Protein AF-A0A8J2W465-F1 (afdb_monomer)

Solvent-accessible surface area (backbone atoms only — not comparable to full-atom values): 12136 Å² total; per-residue (Å²): 135,89,83,84,84,78,78,84,76,80,82,78,76,85,83,75,82,73,80,79,79,88,76,72,96,70,85,81,68,92,81,68,82,83,72,81,80,82,74,66,84,76,72,76,80,79,83,76,86,78,88,78,86,92,63,62,84,60,69,63,52,58,58,54,51,56,49,53,50,52,53,52,52,49,51,52,51,52,50,51,54,50,50,53,53,53,51,53,58,55,73,69,45,94,84,68,58,70,66,59,53,52,54,50,49,52,53,48,53,54,50,52,49,53,50,51,54,53,52,52,56,49,52,53,53,51,52,51,51,55,52,50,49,55,51,52,52,53,51,50,50,53,50,52,53,52,49,50,56,49,50,58,55,47,52,53,51,50,54,52,49,52,52,48,51,54,52,52,51,56,49,54,54,49,53,52,51,52,53,55,48,52,55,52,49,56,52,51,54,52,57,56,59,78,75,110

Radius of gyration: 41.05 Å; Cα contacts (8 Å, |Δi|>4): 17; chains: 1; bounding box: 86×70×124 Å

Foldseek 3Di:
DDDDDDDDDDPDDPPDPDDDPDDDDDPPPPPDPPDPPPPPPPDPDPVPPDDDDDPVPVVVVVVVVVVVLVVVLVVLVVVLVVLVVVLVVVVPDPDDDPVVNVVSVVVNVVSVVVSVVVVVVSVVVVVVSVVVVVVVVVVVVVVVVVVVVVVVVVVVVVVVVVVVVVVVVVVVVVVVVVVVVVVVVVVVVVVVVVVD

Nearest PDB structures (foldseek):
  6h7w-assembly1_M  TM=6.504E-01  e=2.488E+00  Thermochaetoides thermophila DSM 1495

Secondary structure (DSSP, 8-state):
-PPP-------------PPPP--------TTS----------PPPGGG--S--SSHHHHTHHHHHHHHHHHHHHHHHHHHHHHHHHHHHHHT-TT--HHHHHHHHHHHHHHHHHHHHHHHHHHHHHHHHHHHHHHHHHHHHHHHHHHHHHHHHHHHHHHHHHHHHHHHHHHHHHHHHHHHHHHHHHHHHHHHHHT-

Mean predicted aligned error: 19.7 Å

Sequence (196 aa):
MPRIRGRGRERKHPSVHQPVPNIGGRNLNRDEPIEPSKQLLQLPDQSELKAGGEGAENGEREPAIHQRLFDRHRELIDQDCALIKAHLAIVHQEDIDREKINDQLKQFLEKSKEIEEKTYVFADDIEQTAQEQRRKELELNQREEALNNRETALNKREEEYDNMLVRQRSVKEREKYLHDLEKSLLFRESQLSVKK

pLDDT: mean 74.11, std 17.41, range [42.66, 98.06]

Structure (mmCIF, N/CA/C/O backbone):
data_AF-A0A8J2W465-F1
#
_entry.id   AF-A0A8J2W465-F1
#
loop_
_atom_site.group_PDB
_atom_site.id
_atom_site.type_symbol
_atom_site.label_atom_id
_atom_site.label_alt_id
_atom_site.label_comp_id
_atom_site.label_asym_id
_atom_site.label_entity_id
_atom_site.label_seq_id
_atom_site.pdbx_PDB_ins_code
_atom_site.Cartn_x
_atom_site.Cartn_y
_atom_site.Cartn_z
_atom_site.occupancy
_atom_site.B_iso_or_equiv
_atom_site.auth_seq_id
_atom_site.auth_comp_id
_atom_site.auth_asym_id
_atom_site.auth_atom_id
_atom_site.pdbx_PDB_model_num
ATOM 1 N N . MET A 1 1 ? 20.670 -51.784 -3.173 1.00 47.84 1 MET A N 1
ATOM 2 C CA . MET A 1 1 ? 20.556 -50.352 -2.812 1.00 47.84 1 MET A CA 1
ATOM 3 C C . MET A 1 1 ? 21.642 -49.993 -1.800 1.00 47.84 1 MET A C 1
ATOM 5 O O . MET A 1 1 ? 21.742 -50.715 -0.812 1.00 47.84 1 MET A O 1
ATOM 9 N N . PRO A 1 2 ? 22.460 -48.942 -2.006 1.00 45.06 2 PRO A N 1
ATOM 10 C CA . PRO A 1 2 ? 23.441 -48.510 -1.011 1.00 45.06 2 PRO A CA 1
ATOM 11 C C . PRO A 1 2 ? 22.808 -47.547 0.015 1.00 45.06 2 PRO A C 1
ATOM 13 O O . PRO A 1 2 ? 22.072 -46.634 -0.347 1.00 45.06 2 PRO A O 1
ATOM 16 N N . ARG A 1 3 ? 23.081 -47.775 1.309 1.00 51.56 3 ARG A N 1
ATOM 17 C CA . ARG A 1 3 ? 22.587 -46.991 2.459 1.00 51.56 3 ARG A CA 1
ATOM 18 C C . ARG A 1 3 ? 23.484 -45.767 2.698 1.00 51.56 3 ARG A C 1
ATOM 20 O O . ARG A 1 3 ? 24.658 -45.935 3.019 1.00 51.56 3 ARG A O 1
ATOM 27 N N . ILE A 1 4 ? 22.941 -44.551 2.599 1.00 59.28 4 ILE A N 1
ATOM 28 C CA . ILE A 1 4 ? 23.652 -43.314 2.967 1.00 59.28 4 ILE A CA 1
ATOM 29 C C . ILE A 1 4 ? 23.562 -43.121 4.486 1.00 59.28 4 ILE A C 1
ATOM 31 O O . ILE A 1 4 ? 22.484 -42.973 5.057 1.00 59.28 4 ILE A O 1
ATOM 35 N N . ARG A 1 5 ? 24.726 -43.134 5.142 1.00 58.09 5 ARG A N 1
ATOM 36 C CA . ARG A 1 5 ? 24.919 -42.872 6.571 1.00 58.09 5 ARG A CA 1
ATOM 37 C C . ARG A 1 5 ? 25.046 -41.354 6.776 1.00 58.09 5 ARG A C 1
ATOM 39 O O . ARG A 1 5 ? 26.124 -40.795 6.602 1.00 58.09 5 ARG A O 1
ATOM 46 N N . GLY A 1 6 ? 23.948 -40.683 7.122 1.00 51.22 6 GLY A N 1
ATOM 47 C CA . GLY A 1 6 ? 23.946 -39.270 7.511 1.00 51.22 6 GLY A CA 1
ATOM 48 C C . GLY A 1 6 ? 24.332 -39.101 8.981 1.00 51.22 6 GLY A C 1
ATOM 49 O O . GLY A 1 6 ? 23.568 -39.465 9.869 1.00 51.22 6 GLY A O 1
ATOM 50 N N . ARG A 1 7 ? 25.534 -38.572 9.232 1.00 57.72 7 ARG A N 1
ATOM 51 C CA . ARG A 1 7 ? 26.024 -38.137 10.551 1.00 57.72 7 ARG A CA 1
ATOM 52 C C . ARG A 1 7 ? 25.073 -37.099 11.157 1.00 57.72 7 ARG A C 1
ATOM 54 O O . ARG A 1 7 ? 24.817 -36.072 10.531 1.00 57.72 7 ARG A O 1
ATOM 61 N N . GLY A 1 8 ? 24.640 -37.332 12.395 1.00 51.22 8 GLY A N 1
ATOM 62 C CA . GLY A 1 8 ? 24.019 -36.310 13.232 1.00 51.22 8 GLY A CA 1
ATOM 63 C C . GLY A 1 8 ? 24.962 -35.119 13.396 1.00 51.22 8 GLY A C 1
ATOM 64 O O . GLY A 1 8 ? 26.074 -35.259 13.904 1.00 51.22 8 GLY A O 1
ATOM 65 N N . ARG A 1 9 ? 24.533 -33.948 12.922 1.00 63.88 9 ARG A N 1
ATOM 66 C CA . ARG A 1 9 ? 25.130 -32.670 13.306 1.00 63.88 9 ARG A CA 1
ATOM 67 C C . ARG A 1 9 ? 24.455 -32.230 14.596 1.00 63.88 9 ARG A C 1
ATOM 69 O O . ARG A 1 9 ? 23.325 -31.748 14.571 1.00 63.88 9 ARG A O 1
ATOM 76 N N . GLU A 1 10 ? 25.157 -32.413 15.706 1.00 54.38 10 GLU A N 1
ATOM 77 C CA . GLU A 1 10 ? 24.868 -31.718 16.956 1.00 54.38 10 GLU A CA 1
ATOM 78 C C . GLU A 1 10 ? 24.822 -30.211 16.673 1.00 54.38 10 GLU A C 1
ATOM 80 O O . GLU A 1 10 ? 25.806 -29.607 16.235 1.00 54.38 10 GLU A O 1
ATOM 85 N N . ARG A 1 11 ? 23.655 -29.599 16.883 1.00 61.03 11 ARG A N 1
ATOM 86 C CA . ARG A 1 11 ? 23.508 -28.145 16.888 1.00 61.03 11 ARG A CA 1
ATOM 87 C C . ARG A 1 11 ? 24.184 -27.616 18.154 1.00 61.03 11 ARG A C 1
ATOM 89 O O . ARG A 1 11 ? 23.569 -27.572 19.212 1.00 61.03 11 ARG A O 1
ATOM 96 N N . LYS A 1 12 ? 25.454 -27.218 18.056 1.00 57.69 12 LYS A N 1
ATOM 97 C CA . LYS A 1 12 ? 26.071 -26.334 19.052 1.00 57.69 12 LYS A CA 1
ATOM 98 C C . LYS A 1 12 ? 25.542 -24.923 18.802 1.00 57.69 12 LYS A C 1
ATOM 100 O O . LYS A 1 12 ? 25.864 -24.324 17.781 1.00 57.69 12 LYS A O 1
ATOM 105 N N . HIS A 1 13 ? 24.701 -24.424 19.703 1.00 52.66 13 HIS A N 1
ATOM 106 C CA . HIS A 1 13 ? 24.334 -23.011 19.753 1.00 52.66 13 HIS A CA 1
ATOM 107 C C . HIS A 1 13 ? 25.559 -22.216 20.235 1.00 52.66 13 HIS A C 1
ATOM 109 O O . HIS A 1 13 ? 26.017 -22.468 21.351 1.00 52.66 13 HIS A O 1
ATOM 115 N N . PRO A 1 14 ? 26.127 -21.284 19.451 1.00 55.53 14 PRO A N 1
ATOM 116 C CA . PRO A 1 14 ? 27.090 -20.342 19.997 1.00 55.53 14 PRO A CA 1
ATOM 117 C C . PRO A 1 14 ? 26.328 -19.348 20.886 1.00 55.53 14 PRO A C 1
ATOM 119 O O . PRO A 1 14 ? 25.609 -18.482 20.393 1.00 55.53 14 PRO A O 1
ATOM 122 N N . SER A 1 15 ? 26.454 -19.493 22.206 1.00 59.91 15 SER A N 1
ATOM 123 C CA . SER A 1 15 ? 26.017 -18.490 23.179 1.00 59.91 15 SER A CA 1
ATOM 124 C C . SER A 1 15 ? 26.943 -17.278 23.084 1.00 59.91 15 SER A C 1
ATOM 126 O O . SER A 1 15 ? 28.001 -17.230 23.714 1.00 59.91 15 SER A O 1
ATOM 128 N N . VAL A 1 16 ? 26.570 -16.306 22.258 1.00 49.94 16 VAL A N 1
ATOM 129 C CA . VAL A 1 16 ? 27.216 -14.994 22.235 1.00 49.94 16 VAL A CA 1
ATOM 130 C C . VAL A 1 16 ? 26.593 -14.167 23.358 1.00 49.94 16 VAL A C 1
ATOM 132 O O . VAL A 1 16 ? 25.537 -13.567 23.187 1.00 49.94 16 VAL A O 1
ATOM 135 N N . HIS A 1 17 ? 27.240 -14.143 24.522 1.00 52.66 17 HIS A N 1
ATOM 136 C CA . HIS A 1 17 ? 27.024 -13.075 25.494 1.00 52.66 17 HIS A CA 1
ATOM 137 C C . HIS A 1 17 ? 27.634 -11.792 24.918 1.00 52.66 17 HIS A C 1
ATOM 139 O O . HIS A 1 17 ? 28.820 -11.527 25.097 1.00 52.66 17 HIS A O 1
ATOM 145 N N . GLN A 1 18 ? 26.838 -11.009 24.187 1.00 57.56 18 GLN A N 1
ATOM 146 C CA . GLN A 1 18 ? 27.169 -9.603 23.984 1.00 57.56 18 GLN A CA 1
ATOM 147 C C . GLN A 1 18 ? 26.881 -8.853 25.295 1.00 57.56 18 GLN A C 1
ATOM 149 O O . GLN A 1 18 ? 25.786 -9.009 25.842 1.00 57.56 18 GLN A O 1
ATOM 154 N N . PRO A 1 19 ? 27.827 -8.063 25.831 1.00 54.94 19 PRO A N 1
ATOM 155 C CA . PRO A 1 19 ? 27.519 -7.145 26.916 1.00 54.94 19 PRO A CA 1
ATOM 156 C C . PRO A 1 19 ? 26.535 -6.084 26.413 1.00 54.94 19 PRO A C 1
ATOM 158 O O . PRO A 1 19 ? 26.717 -5.513 25.338 1.00 54.94 19 PRO A O 1
ATOM 161 N N . VAL A 1 20 ? 25.490 -5.828 27.202 1.00 50.50 20 VAL A N 1
ATOM 162 C CA . VAL A 1 20 ? 24.549 -4.728 26.975 1.00 50.50 20 VAL A CA 1
ATOM 163 C C . VAL A 1 20 ? 25.348 -3.419 27.007 1.00 50.50 20 VAL A C 1
ATOM 165 O O . VAL A 1 20 ? 26.034 -3.168 28.001 1.00 50.50 20 VAL A O 1
ATOM 168 N N . PRO A 1 21 ? 25.319 -2.585 25.955 1.00 48.34 21 PRO A N 1
ATOM 169 C CA . PRO A 1 21 ? 25.938 -1.273 26.024 1.00 48.34 21 PRO A CA 1
ATOM 170 C C . PRO A 1 21 ? 25.251 -0.441 27.115 1.00 48.34 21 PRO A C 1
ATOM 172 O O . PRO A 1 21 ? 24.031 -0.284 27.120 1.00 48.34 21 PRO A O 1
ATOM 175 N N . ASN A 1 22 ? 26.058 0.078 28.045 1.00 52.50 22 ASN A N 1
ATOM 176 C CA . ASN A 1 22 ? 25.663 1.046 29.066 1.00 52.50 22 ASN A CA 1
ATOM 177 C C . ASN A 1 22 ? 25.107 2.307 28.389 1.00 52.50 22 ASN A C 1
ATOM 179 O O . ASN A 1 22 ? 25.857 3.213 28.022 1.00 52.50 22 ASN A O 1
ATOM 183 N N . ILE A 1 23 ? 23.789 2.375 28.227 1.00 50.50 23 ILE A N 1
ATOM 184 C CA . ILE A 1 23 ? 23.097 3.612 27.882 1.00 50.50 23 ILE A CA 1
ATOM 185 C C . ILE A 1 23 ? 22.795 4.334 29.193 1.00 50.50 23 ILE A C 1
ATOM 187 O O . ILE A 1 23 ? 21.931 3.924 29.958 1.00 50.50 23 ILE A O 1
ATOM 191 N N . GLY A 1 24 ? 23.517 5.430 29.420 1.00 42.66 24 GLY A N 1
ATOM 192 C CA . GLY A 1 24 ? 23.055 6.530 30.261 1.00 42.66 24 GLY A CA 1
ATOM 193 C C . GLY A 1 24 ? 23.127 6.288 31.764 1.00 42.66 24 GLY A C 1
ATOM 194 O O . GLY A 1 24 ? 22.128 5.983 32.406 1.00 42.66 24 GLY A O 1
ATOM 195 N N . GLY A 1 25 ? 24.288 6.574 32.355 1.00 50.00 25 GLY A N 1
ATOM 196 C CA . GLY A 1 25 ? 24.336 6.935 33.766 1.00 50.00 25 GLY A CA 1
ATOM 197 C C . GLY A 1 25 ? 23.434 8.147 34.017 1.00 50.00 25 GLY A C 1
ATOM 198 O O . GLY A 1 25 ? 23.735 9.253 33.573 1.00 50.00 25 GLY A O 1
ATOM 199 N N . ARG A 1 26 ? 22.324 7.940 34.725 1.00 57.38 26 ARG A N 1
ATOM 200 C CA . ARG A 1 26 ? 21.590 9.007 35.404 1.00 57.38 26 ARG A CA 1
ATOM 201 C C . ARG A 1 26 ? 21.380 8.580 36.847 1.00 57.38 26 ARG A C 1
ATOM 203 O O . ARG A 1 26 ? 20.722 7.581 37.123 1.00 57.38 26 ARG A O 1
ATOM 210 N N . ASN A 1 27 ? 22.001 9.338 37.747 1.00 45.75 27 ASN A N 1
ATOM 211 C CA . ASN A 1 27 ? 21.768 9.264 39.180 1.00 45.75 27 ASN A CA 1
ATOM 212 C C . ASN A 1 27 ? 20.272 9.464 39.436 1.00 45.75 27 ASN A C 1
ATOM 214 O O . ASN A 1 27 ? 19.731 10.526 39.136 1.00 45.75 27 ASN A O 1
ATOM 218 N N . LEU A 1 28 ? 19.616 8.450 39.997 1.00 53.88 28 LEU A N 1
ATOM 219 C CA . LEU A 1 28 ? 18.295 8.582 40.604 1.00 53.88 28 LEU A CA 1
ATOM 220 C C . LEU A 1 28 ? 18.456 9.374 41.911 1.00 53.88 28 LEU A C 1
ATOM 222 O O . LEU A 1 28 ? 18.480 8.797 42.998 1.00 53.88 28 LEU A O 1
ATOM 226 N N . ASN A 1 29 ? 18.622 10.693 41.802 1.00 45.72 29 ASN A N 1
ATOM 227 C CA . ASN A 1 29 ? 18.409 11.588 42.933 1.00 45.72 29 ASN A CA 1
ATOM 228 C C . ASN A 1 29 ? 16.916 11.518 43.285 1.00 45.72 29 ASN A C 1
ATOM 230 O O . ASN A 1 29 ? 16.059 11.746 42.437 1.00 45.72 29 ASN A O 1
ATOM 234 N N . ARG A 1 30 ? 16.617 11.127 44.524 1.00 56.50 30 ARG A N 1
ATOM 235 C CA . ARG A 1 30 ? 15.278 10.750 45.006 1.00 56.50 30 ARG A CA 1
ATOM 236 C C . ARG A 1 30 ? 14.353 11.927 45.353 1.00 56.50 30 ARG A C 1
ATOM 238 O O . ARG A 1 30 ? 13.270 11.673 45.863 1.00 56.50 30 ARG A O 1
ATOM 245 N N . ASP A 1 31 ? 14.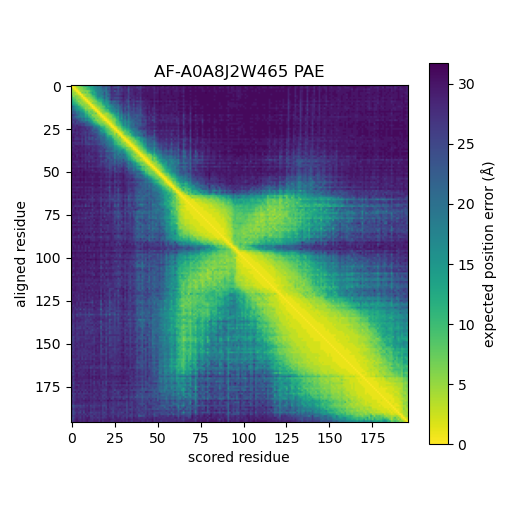737 13.164 45.035 1.00 54.53 31 ASP A N 1
ATOM 246 C CA . ASP A 1 31 ? 14.049 14.366 45.531 1.00 54.53 31 ASP A CA 1
ATOM 247 C C . ASP A 1 31 ? 13.533 15.318 44.435 1.00 54.53 31 ASP A C 1
ATOM 249 O O . ASP A 1 31 ? 13.050 16.405 44.749 1.00 54.53 31 ASP A O 1
ATOM 253 N N . GLU A 1 32 ? 13.575 14.934 43.155 1.00 52.38 32 GLU A N 1
ATOM 254 C CA . GLU A 1 32 ? 12.861 15.686 42.114 1.00 52.38 32 GLU A CA 1
ATOM 255 C C . GLU A 1 32 ? 11.437 15.130 41.937 1.00 52.38 32 GLU A C 1
ATOM 257 O O . GLU A 1 32 ? 11.266 13.914 41.788 1.00 52.38 32 GLU A O 1
ATOM 262 N N . PRO A 1 33 ? 10.390 15.978 41.962 1.00 54.56 33 PRO A N 1
ATOM 263 C CA . PRO A 1 33 ? 9.036 15.530 41.674 1.00 54.56 33 PRO A CA 1
ATOM 264 C C . PRO A 1 33 ? 8.981 14.982 40.245 1.00 54.56 33 PRO A C 1
ATOM 266 O O . PRO A 1 33 ? 9.454 15.618 39.306 1.00 54.56 33 PRO A O 1
ATOM 269 N N . ILE A 1 34 ? 8.395 13.792 40.088 1.00 52.75 34 ILE A N 1
ATOM 270 C CA . ILE A 1 34 ? 8.146 13.178 38.782 1.00 52.75 34 ILE A CA 1
ATOM 271 C C . ILE A 1 34 ? 7.198 14.105 38.015 1.00 52.75 34 ILE A C 1
ATOM 273 O O . ILE A 1 34 ? 5.987 14.088 38.241 1.00 52.75 34 ILE A O 1
ATOM 277 N N . GLU A 1 35 ? 7.734 14.928 37.114 1.00 49.28 35 GLU A N 1
ATOM 278 C CA . GLU A 1 35 ? 6.908 15.579 36.105 1.00 49.28 35 GLU A CA 1
ATOM 279 C C . GLU A 1 35 ? 6.307 14.487 35.210 1.00 49.28 35 GLU A C 1
ATOM 281 O O . GLU A 1 35 ? 7.039 13.622 34.712 1.00 49.28 35 GLU A O 1
ATOM 286 N N . PRO A 1 36 ? 4.982 14.481 34.983 1.00 44.94 36 PRO A N 1
ATOM 287 C CA . PRO A 1 36 ? 4.386 13.555 34.044 1.00 44.94 36 PRO A CA 1
ATOM 288 C C . PRO A 1 36 ? 4.903 13.922 32.655 1.00 44.94 36 PRO A C 1
ATOM 290 O O . PRO A 1 36 ? 4.506 14.936 32.078 1.00 44.94 36 PRO A O 1
ATOM 293 N N . SER A 1 37 ? 5.799 13.095 32.116 1.00 52.84 37 SER A N 1
ATOM 294 C CA . SER A 1 37 ? 6.225 13.171 30.726 1.00 52.84 37 SER A CA 1
ATOM 295 C C . SER A 1 37 ? 4.991 13.022 29.838 1.00 52.84 37 SER A C 1
ATOM 297 O O . SER A 1 37 ? 4.572 11.914 29.502 1.00 52.84 37 SER A O 1
ATOM 299 N N . LYS A 1 38 ? 4.398 14.151 29.445 1.00 55.56 38 LYS A N 1
ATOM 300 C CA . LYS A 1 38 ? 3.475 14.247 28.316 1.00 55.56 38 LYS A CA 1
ATOM 301 C C . LYS A 1 38 ? 4.268 14.008 27.031 1.00 55.56 38 LYS A C 1
ATOM 303 O O . LYS A 1 38 ? 4.438 14.904 26.217 1.00 55.56 38 LYS A O 1
ATOM 308 N N . GLN A 1 39 ? 4.752 12.789 26.844 1.00 53.59 39 GLN A N 1
ATOM 309 C CA . GLN A 1 39 ? 4.955 12.240 25.513 1.00 53.59 39 GLN A CA 1
ATOM 310 C C . GLN A 1 39 ? 3.692 11.453 25.176 1.00 53.59 39 GLN A C 1
ATOM 312 O O . GLN A 1 39 ? 3.670 10.228 25.129 1.00 53.59 39 GLN A O 1
ATOM 317 N N . LEU A 1 40 ? 2.602 12.200 24.982 1.00 55.47 40 LEU A N 1
ATOM 318 C CA . LEU A 1 40 ? 1.582 11.764 24.039 1.00 55.47 40 LEU A CA 1
ATOM 319 C C . LEU A 1 40 ? 2.302 11.589 22.700 1.00 55.47 40 LEU A C 1
ATOM 321 O O . LEU A 1 40 ? 3.077 12.469 22.321 1.00 55.47 40 LEU A O 1
ATOM 325 N N . LEU A 1 41 ? 2.072 10.464 22.021 1.00 50.00 41 LEU A N 1
ATOM 326 C CA . LEU A 1 41 ? 2.466 10.281 20.628 1.00 50.00 41 LEU A CA 1
ATOM 327 C C . LEU A 1 41 ? 1.957 11.507 19.852 1.00 50.00 41 LEU A C 1
ATOM 329 O O . LEU A 1 41 ? 0.753 11.653 19.642 1.00 50.00 41 LEU A O 1
ATOM 333 N N . GLN A 1 42 ? 2.854 12.429 19.505 1.00 52.19 42 GLN A N 1
ATOM 334 C CA . GLN A 1 42 ? 2.524 13.528 18.611 1.00 52.19 42 GLN A CA 1
ATOM 335 C C . GLN A 1 42 ? 2.352 12.896 17.236 1.00 52.19 42 GLN A C 1
ATOM 337 O O . GLN A 1 42 ? 3.326 12.513 16.589 1.00 52.19 42 GLN A O 1
ATOM 342 N N . LEU A 1 43 ? 1.093 12.698 16.846 1.00 47.81 43 LEU A N 1
ATOM 343 C CA . LEU A 1 43 ? 0.751 12.392 15.467 1.00 47.81 43 LEU A CA 1
ATOM 344 C C . LEU A 1 43 ? 1.283 13.551 14.609 1.00 47.81 43 LEU A C 1
ATOM 346 O O . LEU A 1 43 ? 1.100 14.703 15.007 1.00 47.81 43 LEU A O 1
ATOM 350 N N . PRO A 1 44 ? 1.975 13.271 13.493 1.00 45.84 44 PRO A N 1
ATOM 351 C CA . PRO A 1 44 ? 2.496 14.319 12.629 1.00 45.84 44 PRO A CA 1
ATOM 352 C C . PRO A 1 44 ? 1.354 15.236 12.181 1.00 45.84 44 PRO A C 1
ATOM 354 O O . PRO A 1 44 ? 0.248 14.765 11.898 1.00 45.84 44 PRO A O 1
ATOM 357 N N . ASP A 1 45 ? 1.628 16.542 12.154 1.00 51.44 45 ASP A N 1
ATOM 358 C CA . ASP A 1 45 ? 0.668 17.564 11.748 1.00 51.44 45 ASP A CA 1
ATOM 359 C C . ASP A 1 45 ? 0.055 17.194 10.388 1.00 51.44 45 ASP A C 1
ATOM 361 O O . ASP A 1 45 ? 0.750 17.028 9.386 1.00 51.44 45 ASP A O 1
ATOM 365 N N . GLN A 1 46 ? -1.272 17.057 10.348 1.00 53.69 46 GLN A N 1
ATOM 366 C CA . GLN A 1 46 ? -2.052 16.649 9.170 1.00 53.69 46 GLN A CA 1
ATOM 367 C C . GLN A 1 46 ? -2.107 17.724 8.061 1.00 53.69 46 GLN A C 1
ATOM 369 O O . GLN A 1 46 ? -3.001 17.712 7.215 1.00 53.69 46 GLN A O 1
ATOM 374 N N . SER A 1 47 ? -1.184 18.686 8.054 1.00 53.66 47 SER A N 1
ATOM 375 C CA . SER A 1 47 ? -1.223 19.849 7.165 1.00 53.66 47 SER A CA 1
ATOM 376 C C . SER A 1 47 ? -0.685 19.600 5.750 1.00 53.66 47 SER A C 1
ATOM 378 O O . SER A 1 47 ? -0.825 20.490 4.916 1.00 53.66 47 SER A O 1
ATOM 380 N N . GLU A 1 48 ? -0.170 18.408 5.421 1.00 49.50 48 GLU A N 1
ATOM 381 C CA . GLU A 1 48 ? 0.346 18.100 4.068 1.00 49.50 48 GLU A CA 1
ATOM 382 C C . GLU A 1 48 ? -0.360 16.943 3.332 1.00 49.50 48 GLU A C 1
ATOM 384 O O . GLU A 1 48 ? 0.066 16.539 2.254 1.00 49.50 48 GLU A O 1
ATOM 389 N N . LEU A 1 49 ? -1.505 16.455 3.818 1.00 47.84 49 LEU A N 1
ATOM 390 C CA . LEU A 1 49 ? -2.339 15.488 3.081 1.00 47.84 49 LEU A CA 1
ATOM 391 C C . LEU A 1 49 ? -3.442 16.186 2.269 1.00 47.84 49 LEU A C 1
ATOM 393 O O . LEU A 1 49 ? -4.630 15.909 2.414 1.00 47.84 49 LEU A O 1
ATOM 397 N N . LYS A 1 50 ? -3.057 17.121 1.394 1.00 56.59 50 LYS A N 1
ATOM 398 C CA . LYS A 1 50 ? -3.947 17.661 0.354 1.00 56.59 50 LYS A CA 1
ATOM 399 C C . LYS A 1 50 ? -3.178 17.987 -0.923 1.00 56.59 50 LYS A C 1
ATOM 401 O O . LYS A 1 50 ? -2.776 19.125 -1.118 1.00 56.59 50 LYS A O 1
ATOM 406 N N . ALA A 1 51 ? -3.056 17.000 -1.807 1.00 53.81 51 ALA A N 1
ATOM 407 C CA . ALA A 1 51 ? -3.208 17.153 -3.260 1.00 53.81 51 ALA A CA 1
ATOM 408 C C . ALA A 1 51 ? -2.937 15.804 -3.946 1.00 53.81 51 ALA A C 1
ATOM 410 O O . ALA A 1 51 ? -1.793 15.390 -4.085 1.00 53.81 51 ALA A O 1
ATOM 411 N N . GLY A 1 52 ? -4.000 15.126 -4.376 1.00 44.12 52 GLY A N 1
ATOM 412 C CA . GLY A 1 52 ? -3.929 13.852 -5.094 1.00 44.12 52 GLY A CA 1
ATOM 413 C C . GLY A 1 52 ? -5.291 13.170 -5.113 1.00 44.12 52 GLY A C 1
ATOM 414 O O . GLY A 1 52 ? -5.510 12.197 -4.401 1.00 44.12 52 GLY A O 1
ATOM 415 N N . GLY A 1 53 ? -6.243 13.767 -5.833 1.00 53.09 53 GLY A N 1
ATOM 416 C CA . GLY A 1 53 ? -7.592 13.231 -6.004 1.00 53.09 53 GLY A CA 1
ATOM 417 C C . GLY A 1 53 ? -7.609 11.891 -6.746 1.00 53.09 53 GLY A C 1
ATOM 418 O O . GLY A 1 53 ? -6.672 11.568 -7.466 1.00 53.09 53 GLY A O 1
ATOM 419 N N . GLU A 1 54 ? -8.726 11.176 -6.558 1.00 47.97 54 GLU A N 1
ATOM 420 C CA . GLU A 1 54 ? -9.138 9.891 -7.167 1.00 47.97 54 GLU A CA 1
ATOM 421 C C . GLU A 1 54 ? -8.805 8.584 -6.415 1.00 47.97 54 GLU A C 1
ATOM 423 O O . GLU A 1 54 ? -9.034 7.499 -6.940 1.00 47.97 54 GLU A O 1
ATOM 428 N N . GLY A 1 55 ? -8.395 8.654 -5.142 1.00 46.88 55 GLY A N 1
ATOM 429 C CA . GLY A 1 55 ? -8.335 7.484 -4.235 1.00 46.88 55 GLY A CA 1
ATOM 430 C C . GLY A 1 55 ? -9.189 7.586 -2.958 1.00 46.88 55 GLY A C 1
ATOM 431 O O . GLY A 1 55 ? -9.239 6.649 -2.162 1.00 46.88 55 GLY A O 1
ATOM 432 N N . ALA A 1 56 ? -9.855 8.724 -2.735 1.00 45.81 56 ALA A N 1
ATOM 433 C CA . ALA A 1 56 ? -10.399 9.107 -1.426 1.00 45.81 56 ALA A CA 1
ATOM 434 C C . ALA A 1 56 ? -11.667 8.352 -0.982 1.00 45.81 56 ALA A C 1
ATOM 436 O O . ALA A 1 56 ? -11.990 8.361 0.202 1.00 45.81 56 ALA A O 1
ATOM 437 N N . GLU A 1 57 ? -12.366 7.646 -1.874 1.00 52.59 57 GLU A N 1
ATOM 438 C CA . GLU A 1 57 ? -13.604 6.946 -1.490 1.00 52.59 57 GLU A CA 1
ATOM 439 C C . GLU A 1 57 ? -13.372 5.713 -0.594 1.00 52.59 57 GLU A C 1
ATOM 441 O O . GLU A 1 57 ? -14.305 5.256 0.071 1.00 52.59 57 GLU A O 1
ATOM 446 N N . ASN A 1 58 ? -12.138 5.197 -0.521 1.00 51.47 58 ASN A N 1
ATOM 447 C CA . ASN A 1 58 ? -11.799 4.067 0.354 1.00 51.47 58 ASN A CA 1
ATOM 448 C C . ASN A 1 58 ? -11.149 4.487 1.685 1.00 51.47 58 ASN A C 1
ATOM 450 O O . ASN A 1 58 ? -11.329 3.785 2.677 1.00 51.47 58 ASN A O 1
ATOM 454 N N . GLY A 1 59 ? -10.479 5.644 1.750 1.00 48.16 59 GLY A N 1
ATOM 455 C CA . GLY A 1 59 ? -9.852 6.147 2.983 1.00 48.16 59 GLY A CA 1
ATOM 456 C C . GLY A 1 59 ? -10.841 6.718 4.008 1.00 48.16 59 GLY A C 1
ATOM 457 O O . GLY A 1 59 ? -10.555 6.728 5.200 1.00 48.16 59 GLY A O 1
ATOM 458 N N . GLU A 1 60 ? -12.028 7.154 3.576 1.00 52.66 60 GLU A N 1
ATOM 459 C CA . GLU A 1 60 ? -13.063 7.700 4.472 1.00 52.66 60 GLU A CA 1
ATOM 460 C C . GLU A 1 60 ? -13.958 6.618 5.107 1.00 52.66 60 GLU A C 1
ATOM 462 O O . GLU A 1 60 ? -14.638 6.868 6.105 1.00 52.66 60 GLU A O 1
ATOM 467 N N . ARG A 1 61 ? -13.961 5.392 4.563 1.00 53.31 61 ARG A N 1
ATOM 468 C CA . ARG A 1 61 ? -14.828 4.295 5.037 1.00 53.31 61 ARG A CA 1
ATOM 469 C C . ARG A 1 61 ? -14.256 3.536 6.232 1.00 53.31 61 ARG A C 1
ATOM 471 O O . ARG A 1 61 ? -15.015 3.134 7.111 1.00 53.31 61 ARG A O 1
ATOM 478 N N . GLU A 1 62 ? -12.943 3.355 6.283 1.00 51.81 62 GLU A N 1
ATOM 479 C CA . GLU A 1 62 ? -12.261 2.622 7.355 1.00 51.81 62 GLU A CA 1
ATOM 480 C C . GLU A 1 62 ? -12.272 3.340 8.722 1.00 51.81 62 GLU A C 1
ATOM 482 O O . GLU A 1 62 ? -12.605 2.677 9.712 1.00 51.81 62 GLU A O 1
ATOM 487 N N . PRO A 1 63 ? -12.066 4.674 8.841 1.00 56.19 63 PRO A N 1
ATOM 488 C CA . PRO A 1 63 ? -12.227 5.351 10.129 1.00 56.19 63 PRO A CA 1
ATOM 489 C C . PRO A 1 63 ? -13.671 5.274 10.633 1.00 56.19 63 PRO A C 1
ATOM 491 O O . PRO A 1 63 ? -13.888 5.145 11.833 1.00 56.19 63 PRO A O 1
ATOM 494 N N . ALA A 1 64 ? -14.668 5.261 9.743 1.00 62.31 64 ALA A N 1
ATOM 495 C CA . ALA A 1 64 ? -16.072 5.199 10.140 1.00 62.31 64 ALA A CA 1
ATOM 496 C C . ALA A 1 64 ? -16.448 3.880 10.841 1.00 62.31 64 ALA A C 1
ATOM 498 O O . ALA A 1 64 ? -17.339 3.881 11.688 1.00 62.31 64 ALA A O 1
ATOM 499 N N . ILE A 1 65 ? -15.789 2.761 10.520 1.00 65.50 65 ILE A N 1
ATOM 500 C CA . ILE A 1 65 ? -16.054 1.468 11.169 1.00 65.50 65 ILE A CA 1
ATOM 501 C C . ILE A 1 65 ? -15.418 1.435 12.560 1.00 65.50 65 ILE A C 1
ATOM 503 O O . ILE A 1 65 ? -16.105 1.107 13.525 1.00 65.50 65 ILE A O 1
ATOM 507 N N . HIS A 1 66 ? -14.155 1.847 12.692 1.00 64.56 66 HIS A N 1
ATOM 508 C CA . HIS A 1 66 ? -13.486 1.917 13.995 1.00 64.56 66 HIS A CA 1
ATOM 509 C C . HIS A 1 66 ? -14.151 2.922 14.936 1.00 64.56 66 HIS A C 1
ATOM 511 O O . HIS A 1 66 ? -14.322 2.619 16.113 1.00 64.56 66 HIS A O 1
ATOM 517 N N . GLN A 1 67 ? -14.593 4.071 14.416 1.00 71.38 67 GLN A N 1
ATOM 518 C CA . GLN A 1 67 ? -15.349 5.057 15.187 1.00 71.38 67 GLN A CA 1
ATOM 519 C C . GLN A 1 67 ? -16.657 4.451 15.709 1.00 71.38 67 GLN A C 1
ATOM 521 O O . GLN A 1 67 ? -16.917 4.503 16.903 1.00 71.38 67 GLN A O 1
ATOM 526 N N . ARG A 1 68 ? -17.431 3.779 14.842 1.00 71.12 68 ARG A N 1
ATOM 527 C CA . ARG A 1 68 ? -18.686 3.108 15.229 1.00 71.12 68 ARG A CA 1
ATOM 528 C C . ARG A 1 68 ? -18.470 2.001 16.253 1.00 71.12 68 ARG A C 1
ATOM 530 O O . ARG A 1 68 ? -19.284 1.840 17.157 1.00 71.12 68 ARG A O 1
ATOM 537 N N . LEU A 1 69 ? -17.401 1.223 16.099 1.00 69.50 69 LEU A N 1
ATOM 538 C CA . LEU A 1 69 ? -17.029 0.188 17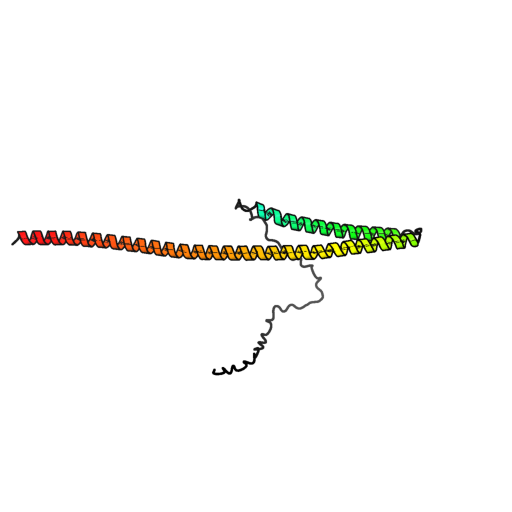.055 1.00 69.50 69 LEU A CA 1
ATOM 539 C C . LEU A 1 69 ? -16.691 0.824 18.412 1.00 69.50 69 LEU A C 1
ATOM 541 O O . LEU A 1 69 ? -17.242 0.427 19.437 1.00 69.50 69 LEU A O 1
ATOM 545 N N . PHE A 1 70 ? -15.854 1.858 18.418 1.00 72.50 70 PHE A N 1
ATOM 546 C CA . PHE A 1 70 ? -15.456 2.567 19.630 1.00 72.50 70 PHE A CA 1
ATOM 547 C C . PHE A 1 70 ? -16.643 3.235 20.341 1.00 72.50 70 PHE A C 1
ATOM 549 O O . PHE A 1 70 ? -16.779 3.114 21.559 1.00 72.50 70 PHE A O 1
ATOM 556 N N . ASP A 1 71 ? -17.532 3.878 19.583 1.00 78.06 71 ASP A N 1
ATOM 557 C CA . ASP A 1 71 ? -18.760 4.490 20.095 1.00 78.06 71 ASP A CA 1
ATOM 558 C C . ASP A 1 71 ? -19.664 3.433 20.748 1.00 78.06 71 ASP A C 1
ATOM 560 O O . ASP A 1 71 ? -20.145 3.628 21.863 1.00 78.06 71 ASP A O 1
ATOM 564 N N . ARG A 1 72 ? -19.807 2.257 20.126 1.00 77.06 72 ARG A N 1
ATOM 565 C CA . ARG A 1 72 ? -20.595 1.141 20.669 1.00 77.06 72 ARG A CA 1
ATOM 566 C C . ARG A 1 72 ? -19.997 0.545 21.947 1.00 77.06 72 ARG A C 1
ATOM 568 O O . ARG A 1 72 ? -20.732 0.176 22.858 1.00 77.06 72 ARG A O 1
ATOM 575 N N . HIS A 1 73 ? -18.674 0.453 22.040 1.00 76.06 73 HIS A N 1
ATOM 576 C CA . HIS A 1 73 ? -18.004 0.018 23.268 1.00 76.06 73 HIS A CA 1
ATOM 577 C C . HIS A 1 73 ? -18.180 1.032 24.398 1.00 76.06 73 HIS A C 1
ATOM 579 O O . HIS A 1 73 ? -18.431 0.666 25.545 1.00 76.06 73 HIS A O 1
ATOM 585 N N . ARG A 1 74 ? -18.105 2.322 24.071 1.00 80.31 74 ARG A N 1
ATOM 586 C CA . ARG A 1 74 ? -18.376 3.395 25.025 1.00 80.31 74 ARG A CA 1
ATOM 587 C C . ARG A 1 74 ? -19.809 3.332 25.554 1.00 80.31 74 ARG A C 1
ATOM 589 O O . ARG A 1 74 ? -20.000 3.444 26.760 1.00 80.31 74 ARG A O 1
ATOM 596 N N . GLU A 1 75 ? -20.788 3.068 24.689 1.00 84.25 75 GLU A N 1
ATOM 597 C CA . GLU A 1 75 ? -22.179 2.849 25.102 1.00 84.25 75 GLU A CA 1
ATOM 598 C C . GLU A 1 75 ? -22.324 1.674 26.085 1.00 84.25 75 GLU A C 1
ATOM 600 O O . GLU A 1 75 ? -23.080 1.782 27.049 1.00 84.25 75 GLU A O 1
ATOM 605 N N . LEU A 1 76 ? -21.595 0.569 25.883 1.00 79.69 76 LEU A N 1
ATOM 606 C CA . LEU A 1 76 ? -21.603 -0.576 26.804 1.00 79.69 76 LEU A CA 1
ATOM 607 C C . LEU A 1 76 ? -21.021 -0.218 28.181 1.00 79.69 76 LEU A C 1
ATOM 609 O O . LEU A 1 76 ? -21.606 -0.581 29.201 1.00 79.69 76 LEU A O 1
ATOM 613 N N . ILE A 1 77 ? -19.923 0.546 28.223 1.00 77.31 77 ILE A N 1
ATOM 614 C CA . ILE A 1 77 ? -19.343 1.051 29.481 1.00 77.31 77 ILE A CA 1
ATOM 615 C C . ILE A 1 77 ? -20.329 1.978 30.196 1.00 77.31 77 ILE A C 1
ATOM 617 O O . ILE A 1 77 ? -20.533 1.861 31.404 1.00 77.31 77 ILE A O 1
ATOM 621 N N . ASP A 1 78 ? -20.958 2.895 29.461 1.00 82.94 78 ASP A N 1
ATOM 622 C CA . ASP A 1 78 ? -21.922 3.834 30.031 1.00 82.94 78 ASP A CA 1
ATOM 623 C C . ASP A 1 78 ? -23.147 3.096 30.606 1.00 82.94 78 ASP A C 1
ATOM 625 O O . ASP A 1 78 ? -23.645 3.464 31.676 1.00 82.94 78 ASP A O 1
ATOM 629 N N . GLN A 1 79 ? -23.595 2.018 29.951 1.00 80.12 79 GLN A N 1
ATOM 630 C CA . GLN A 1 79 ? -24.651 1.132 30.455 1.00 80.12 79 GLN A CA 1
ATOM 631 C C . GLN A 1 79 ? -24.242 0.415 31.746 1.00 80.12 79 GLN A C 1
ATOM 633 O O . GLN A 1 79 ? -25.027 0.399 32.698 1.00 80.12 79 GLN A O 1
ATOM 638 N N . ASP A 1 80 ? -23.026 -0.126 31.816 1.00 77.19 80 ASP A N 1
ATOM 639 C CA . ASP A 1 80 ? -22.520 -0.806 33.014 1.00 77.19 80 ASP A CA 1
ATOM 640 C C . ASP A 1 80 ? -22.372 0.175 34.191 1.00 77.19 80 ASP A C 1
ATOM 642 O O . ASP A 1 80 ? -22.871 -0.055 35.295 1.00 77.19 80 ASP A O 1
ATOM 646 N N . CYS A 1 81 ? -21.823 1.367 33.934 1.00 81.25 81 CYS A N 1
ATOM 647 C CA . CYS A 1 81 ? -21.760 2.451 34.912 1.00 81.25 81 CYS A CA 1
ATOM 648 C C . CYS A 1 81 ? -23.149 2.887 35.409 1.00 81.25 81 CYS A C 1
ATOM 650 O O . CYS A 1 81 ? -23.315 3.177 36.599 1.00 81.25 81 CYS A O 1
ATOM 652 N N . ALA A 1 82 ? -24.148 2.965 34.525 1.00 82.38 82 ALA A N 1
ATOM 653 C CA . ALA A 1 82 ? -25.519 3.301 34.903 1.00 82.38 82 ALA A CA 1
ATOM 654 C C . ALA A 1 82 ? -26.156 2.203 35.768 1.00 82.38 82 ALA A C 1
ATOM 656 O O . ALA A 1 82 ? -26.808 2.516 36.767 1.00 82.38 82 ALA A O 1
ATOM 657 N N . LEU A 1 83 ? -25.920 0.931 35.433 1.00 78.50 83 LEU A N 1
ATOM 658 C CA . LEU A 1 83 ? -26.376 -0.218 36.215 1.00 78.50 83 LEU A CA 1
ATOM 659 C C . LEU A 1 83 ? -25.752 -0.233 37.616 1.00 78.50 83 LEU A C 1
ATOM 661 O O . LEU A 1 83 ? -26.478 -0.395 38.597 1.00 78.50 83 LEU A O 1
ATOM 665 N N . ILE A 1 84 ? -24.442 0.014 37.734 1.00 76.75 84 ILE A N 1
ATOM 666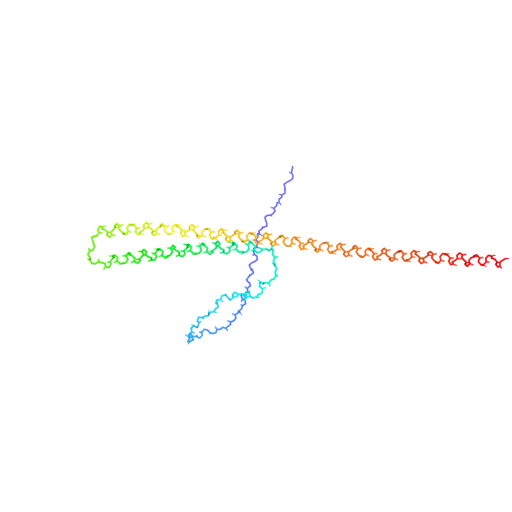 C CA . ILE A 1 84 ? -23.739 0.082 39.028 1.00 76.75 84 ILE A CA 1
ATOM 667 C C . ILE A 1 84 ? -24.309 1.212 39.896 1.00 76.75 84 ILE A C 1
ATOM 669 O O . ILE A 1 84 ? -24.591 1.012 41.079 1.00 76.75 84 ILE A O 1
ATOM 673 N N . LYS A 1 85 ? -24.530 2.397 39.312 1.00 82.12 85 LYS A N 1
ATOM 674 C CA . LYS A 1 85 ? -25.131 3.539 40.024 1.00 82.12 85 LYS A CA 1
ATOM 675 C C . LYS A 1 85 ? -26.557 3.242 40.484 1.00 82.12 85 LYS A C 1
ATOM 677 O O . LYS A 1 85 ? -26.903 3.575 41.616 1.00 82.12 85 LYS A O 1
ATOM 682 N N . ALA A 1 86 ? -27.369 2.610 39.635 1.00 78.56 86 ALA A N 1
ATOM 683 C CA . ALA A 1 86 ? -28.726 2.205 39.988 1.00 78.56 86 ALA A CA 1
ATOM 684 C C . ALA A 1 86 ? -28.722 1.193 41.142 1.00 78.56 86 ALA A C 1
ATOM 686 O O . ALA A 1 86 ? -29.517 1.319 42.071 1.00 78.56 86 ALA A O 1
ATOM 687 N N . HIS A 1 87 ? -27.790 0.238 41.124 1.00 73.50 87 HIS A N 1
ATOM 688 C CA . HIS A 1 87 ? -27.659 -0.747 42.187 1.00 73.50 87 HIS A CA 1
ATOM 689 C C . HIS A 1 87 ? -27.243 -0.117 43.527 1.00 73.50 87 HIS A C 1
ATOM 691 O O . HIS A 1 87 ? -27.890 -0.363 44.544 1.00 73.50 87 HIS A O 1
ATOM 697 N N . LEU A 1 88 ? -26.233 0.760 43.528 1.00 76.94 88 LEU A N 1
ATOM 698 C CA . LEU A 1 88 ? -25.825 1.507 44.725 1.00 76.94 88 LEU A CA 1
ATOM 699 C C . LEU A 1 88 ? -26.982 2.336 45.300 1.00 76.94 88 LEU A C 1
ATOM 701 O O . LEU A 1 88 ? -27.195 2.338 46.510 1.00 76.94 88 LEU A O 1
ATOM 705 N N . ALA A 1 89 ? -27.772 2.993 44.445 1.00 78.50 89 ALA A N 1
ATOM 706 C CA . ALA A 1 89 ? -28.923 3.785 44.878 1.00 78.50 89 ALA A CA 1
ATOM 707 C C . ALA A 1 89 ? -30.004 2.949 45.587 1.00 78.50 89 ALA A C 1
ATOM 709 O O . ALA A 1 89 ? -30.635 3.442 46.517 1.00 78.50 89 ALA A O 1
ATOM 710 N N . ILE A 1 90 ? -30.200 1.693 45.175 1.00 71.25 90 ILE A N 1
ATOM 711 C CA . ILE A 1 90 ? -31.145 0.750 45.796 1.00 71.25 90 ILE A CA 1
ATOM 712 C C . ILE A 1 90 ? -30.627 0.287 47.162 1.00 71.25 90 ILE A C 1
ATOM 714 O O . ILE A 1 90 ? -31.380 0.277 48.128 1.00 71.25 90 ILE A O 1
ATOM 718 N N . VAL A 1 91 ? -29.336 -0.048 47.267 1.00 68.75 91 VAL A N 1
ATOM 719 C CA . VAL A 1 91 ? -28.713 -0.483 48.533 1.00 68.75 91 VAL A CA 1
ATOM 720 C C . VAL A 1 91 ? -28.759 0.617 49.603 1.00 68.75 91 VAL A C 1
ATOM 722 O O . VAL A 1 91 ? -28.827 0.314 50.791 1.00 68.75 91 VAL A O 1
ATOM 725 N N . HIS A 1 92 ? -28.750 1.889 49.197 1.00 69.81 92 HIS A N 1
ATOM 726 C CA . HIS A 1 92 ? -28.844 3.037 50.102 1.00 69.81 92 HIS A CA 1
ATOM 727 C C . HIS A 1 92 ? -30.280 3.425 50.511 1.00 69.81 92 HIS A C 1
ATOM 729 O O . HIS A 1 92 ? -30.435 4.337 51.321 1.00 69.81 92 HIS A O 1
ATOM 735 N N . GLN A 1 93 ? -31.326 2.776 49.986 1.00 72.44 93 GLN A N 1
ATOM 736 C CA . GLN A 1 93 ? -32.706 3.018 50.427 1.00 72.44 93 GLN A CA 1
ATOM 737 C C . GLN A 1 93 ? -33.024 2.165 51.663 1.00 72.44 93 GLN A C 1
ATOM 739 O O . GLN A 1 93 ? -32.978 0.939 51.610 1.00 72.44 93 GLN A O 1
ATOM 744 N N . GLU A 1 94 ? -33.367 2.823 52.773 1.00 57.41 94 GLU A N 1
ATOM 745 C CA . GLU A 1 94 ? -33.529 2.193 54.095 1.00 57.41 94 GLU A CA 1
ATOM 746 C C . GLU A 1 94 ? -34.771 1.275 54.218 1.00 57.41 94 GLU A C 1
ATOM 748 O O . GLU A 1 94 ? -34.831 0.475 55.148 1.00 57.41 94 GLU A O 1
ATOM 753 N N . ASP A 1 95 ? -35.702 1.297 53.249 1.00 64.62 95 ASP A N 1
ATOM 754 C CA . ASP A 1 95 ? -37.032 0.658 53.346 1.00 64.62 95 ASP A CA 1
ATOM 755 C C . ASP A 1 95 ? -37.370 -0.357 52.222 1.00 64.62 95 ASP A C 1
ATOM 757 O O . ASP A 1 95 ? -38.540 -0.562 51.884 1.00 64.62 95 ASP A O 1
ATOM 761 N N . ILE A 1 96 ? -36.381 -1.006 51.594 1.00 65.56 96 ILE A N 1
ATOM 762 C CA . ILE A 1 96 ? -36.651 -1.998 50.532 1.00 65.56 96 ILE A CA 1
ATOM 763 C C . ILE A 1 96 ? -36.688 -3.429 51.078 1.00 65.56 96 ILE A C 1
ATOM 765 O O . ILE A 1 96 ? -35.780 -3.895 51.765 1.00 65.56 96 ILE A O 1
ATOM 769 N N . ASP A 1 97 ? -37.732 -4.159 50.682 1.00 76.62 97 ASP A N 1
ATOM 770 C CA . ASP A 1 97 ? -37.914 -5.578 50.971 1.00 76.62 97 ASP A CA 1
ATOM 771 C C . ASP A 1 97 ? -36.740 -6.431 50.450 1.00 76.62 97 ASP A C 1
ATOM 773 O O . ASP A 1 97 ? -36.322 -6.324 49.291 1.00 76.62 97 ASP A O 1
ATOM 777 N N . ARG A 1 98 ? -36.204 -7.311 51.300 1.00 72.00 98 ARG A N 1
ATOM 778 C CA . ARG A 1 98 ? -34.945 -8.038 51.043 1.00 72.00 98 ARG A CA 1
ATOM 779 C C . ARG A 1 98 ? -35.027 -8.957 49.819 1.00 72.00 98 ARG A C 1
ATOM 781 O O . ARG A 1 98 ? -34.025 -9.202 49.149 1.00 72.00 98 ARG A O 1
ATOM 788 N N . GLU A 1 99 ? -36.225 -9.448 49.520 1.00 76.75 99 GLU A N 1
ATOM 789 C CA . GLU A 1 99 ? -36.514 -10.289 48.358 1.00 76.75 99 GLU A CA 1
ATOM 790 C C . GLU A 1 99 ? -36.431 -9.489 47.045 1.00 76.75 99 GLU A C 1
ATOM 792 O O . GLU A 1 99 ? -35.789 -9.933 46.094 1.00 76.75 99 GLU A O 1
ATOM 797 N N . LYS A 1 100 ? -36.928 -8.242 47.033 1.00 75.88 100 LYS A N 1
ATOM 798 C CA . LYS A 1 100 ? -36.792 -7.327 45.885 1.00 75.88 100 LYS A CA 1
ATOM 799 C C . LYS A 1 100 ? -35.340 -6.941 45.614 1.00 75.88 100 LYS A C 1
ATOM 801 O O . LYS A 1 100 ? -34.948 -6.864 44.451 1.00 75.88 100 LYS A O 1
ATOM 806 N N . ILE A 1 101 ? -34.540 -6.737 46.664 1.00 75.44 101 ILE A N 1
ATOM 807 C CA . ILE A 1 101 ? -33.098 -6.471 46.524 1.00 75.44 101 ILE A CA 1
ATOM 808 C C . ILE A 1 101 ? -32.408 -7.663 45.851 1.00 75.44 101 ILE A C 1
ATOM 810 O O . ILE A 1 101 ? -31.624 -7.471 44.925 1.00 75.44 101 ILE A O 1
ATOM 814 N N . ASN A 1 102 ? -32.723 -8.893 46.267 1.00 78.62 102 ASN A N 1
ATOM 815 C CA . ASN A 1 102 ? -32.141 -10.101 45.677 1.00 78.62 102 ASN A CA 1
ATOM 816 C C . ASN A 1 102 ? -32.540 -10.303 44.209 1.00 78.62 102 ASN A C 1
ATOM 818 O O . ASN A 1 102 ? -31.695 -10.692 43.401 1.00 78.62 102 ASN A O 1
ATOM 822 N N . ASP A 1 103 ? -33.791 -10.025 43.843 1.00 81.94 103 ASP A N 1
ATOM 823 C CA . ASP A 1 103 ? -34.239 -10.126 42.451 1.00 81.94 103 ASP A CA 1
ATOM 824 C C . ASP A 1 103 ? -33.576 -9.068 41.558 1.00 81.94 103 ASP A C 1
ATOM 826 O O . ASP A 1 103 ? -33.136 -9.376 40.448 1.00 81.94 103 ASP A O 1
ATOM 830 N N . GLN A 1 104 ? -33.409 -7.840 42.057 1.00 76.81 104 GLN A N 1
ATOM 831 C CA . GLN A 1 104 ? -32.670 -6.790 41.352 1.00 76.81 104 GLN A CA 1
ATOM 832 C C . GLN A 1 104 ? -31.170 -7.101 41.251 1.00 76.81 104 GLN A C 1
ATOM 834 O O . GLN A 1 104 ? -30.564 -6.824 40.218 1.00 76.81 104 GLN A O 1
ATOM 839 N N . LEU A 1 105 ? -30.577 -7.728 42.273 1.00 79.19 105 LEU A N 1
ATOM 840 C CA . LEU A 1 105 ? -29.182 -8.175 42.252 1.00 79.19 105 LEU A CA 1
ATOM 841 C C . LEU A 1 105 ? -28.960 -9.269 41.197 1.00 79.19 105 LEU A C 1
ATOM 843 O O . LEU A 1 105 ? -27.976 -9.224 40.463 1.00 79.19 105 LEU A O 1
ATOM 847 N N . LYS A 1 106 ? -29.894 -10.219 41.063 1.00 83.62 106 LYS A N 1
ATOM 848 C CA . LYS A 1 106 ? -29.850 -11.239 40.001 1.00 83.62 106 LYS A CA 1
ATOM 849 C C . LYS A 1 106 ? -29.935 -10.616 38.609 1.00 83.62 106 LYS A C 1
ATOM 851 O O . LYS A 1 106 ? -29.114 -10.942 37.759 1.00 83.62 106 LYS A O 1
ATOM 856 N N . GLN A 1 107 ? -30.871 -9.687 38.395 1.00 82.88 107 GLN A N 1
ATOM 857 C CA . GLN A 1 107 ? -30.997 -8.971 37.118 1.00 82.88 107 GLN A CA 1
ATOM 858 C C . GLN A 1 107 ? -29.754 -8.132 36.797 1.00 82.88 107 GLN A C 1
ATOM 860 O O . GLN A 1 107 ? -29.361 -8.031 35.637 1.00 82.88 107 GLN A O 1
ATOM 865 N N . PHE A 1 108 ? -29.130 -7.529 37.812 1.00 80.00 108 PHE A N 1
ATOM 866 C CA . PHE A 1 108 ? -27.877 -6.796 37.658 1.00 80.00 108 PHE A CA 1
ATOM 867 C C . PHE A 1 108 ? -26.738 -7.721 37.216 1.00 80.00 108 PHE A C 1
ATOM 869 O O . PHE A 1 108 ? -26.059 -7.421 36.237 1.00 80.00 108 PHE A O 1
ATOM 876 N N . LEU A 1 109 ? -26.566 -8.866 37.883 1.00 81.62 109 LEU A N 1
ATOM 877 C CA . LEU A 1 109 ? -25.531 -9.844 37.539 1.00 81.62 109 LEU A CA 1
ATOM 878 C C . LEU A 1 109 ? -25.720 -10.418 36.129 1.00 81.62 109 LEU A C 1
ATOM 880 O O . LEU A 1 109 ? -24.744 -10.585 35.404 1.00 81.62 109 LEU A O 1
ATOM 884 N N . GLU A 1 110 ? -26.961 -10.683 35.722 1.00 87.75 110 GLU A N 1
ATOM 885 C CA . GLU A 1 110 ? -27.270 -11.185 34.380 1.00 87.75 110 GLU A CA 1
ATOM 886 C C . GLU A 1 110 ? -26.940 -10.149 33.293 1.00 87.75 110 GLU A C 1
ATOM 888 O O . GLU A 1 110 ? -26.282 -10.481 32.309 1.00 87.75 110 GLU A O 1
ATOM 893 N N . LYS A 1 111 ? -27.298 -8.875 33.506 1.00 83.88 111 LYS A N 1
ATOM 894 C CA . LYS A 1 111 ? -26.959 -7.783 32.577 1.00 83.88 111 LYS A CA 1
ATOM 895 C C . LYS A 1 111 ? -25.465 -7.481 32.526 1.00 83.88 111 LYS A C 1
ATOM 897 O O . LYS A 1 111 ? -24.943 -7.226 31.448 1.00 83.88 111 LYS A O 1
ATOM 902 N N . SER A 1 112 ? -24.775 -7.515 33.664 1.00 77.75 112 SER A N 1
ATOM 903 C CA . SER A 1 112 ? -23.324 -7.304 33.710 1.00 77.75 112 SER A CA 1
ATOM 904 C C . SER A 1 112 ? -22.590 -8.416 32.953 1.00 77.75 112 SER A C 1
ATOM 906 O O . SER A 1 112 ? -21.709 -8.135 32.146 1.00 77.75 112 SER A O 1
ATOM 908 N N . LYS A 1 113 ? -23.046 -9.669 33.091 1.00 85.69 113 LYS A N 1
ATOM 909 C CA . LYS A 1 113 ? -22.533 -10.795 32.304 1.00 85.69 113 LYS A CA 1
ATOM 910 C C . LYS A 1 113 ? -22.803 -10.638 30.801 1.00 85.69 113 LYS A C 1
ATOM 912 O O . LYS A 1 113 ? -21.921 -10.905 29.994 1.00 85.69 113 LYS A O 1
ATOM 917 N N . GLU A 1 114 ? -23.990 -10.173 30.413 1.00 86.88 114 GLU A N 1
ATOM 918 C CA . GLU A 1 114 ? -24.314 -9.887 29.006 1.00 86.88 114 GLU A CA 1
ATOM 919 C C . GLU A 1 114 ? -23.404 -8.791 28.418 1.00 86.88 114 GLU A C 1
ATOM 921 O O . GLU A 1 114 ? -22.975 -8.881 27.266 1.00 86.88 114 GLU A O 1
ATOM 926 N N . ILE A 1 115 ? -23.094 -7.755 29.203 1.00 77.69 115 ILE A N 1
ATOM 927 C CA . ILE A 1 115 ? -22.153 -6.702 28.808 1.00 77.69 115 ILE A CA 1
ATOM 928 C C . ILE A 1 115 ? -20.741 -7.280 28.668 1.00 77.69 115 ILE A C 1
ATOM 930 O O . ILE A 1 115 ? -20.091 -7.027 27.655 1.00 77.69 115 ILE A O 1
ATOM 934 N N . GLU A 1 116 ? -20.279 -8.092 29.617 1.00 79.25 116 GLU A N 1
ATOM 935 C CA . GLU A 1 116 ? -18.966 -8.744 29.563 1.00 79.25 116 GLU A CA 1
ATOM 936 C C . GLU A 1 116 ? -18.819 -9.632 28.315 1.00 79.25 116 GLU A C 1
ATOM 938 O O . GLU A 1 116 ? -17.844 -9.501 27.572 1.00 79.25 116 GLU A O 1
ATOM 943 N N . GLU A 1 117 ? -19.824 -10.462 28.014 1.00 85.44 117 GLU A N 1
ATOM 944 C CA . GLU A 1 117 ? -19.856 -11.308 26.814 1.00 85.44 117 GLU A CA 1
ATOM 945 C C . GLU A 1 117 ? -19.803 -10.471 25.525 1.00 85.44 117 GLU A C 1
ATOM 947 O O . GLU A 1 117 ? -19.022 -10.768 24.617 1.00 85.44 117 GLU A O 1
ATOM 952 N N . LYS A 1 118 ? -20.571 -9.375 25.451 1.00 83.12 118 LYS A N 1
ATOM 953 C CA . LYS A 1 118 ? -20.534 -8.450 24.304 1.00 83.12 118 LYS A CA 1
ATOM 954 C C . LYS A 1 118 ? -19.188 -7.743 24.163 1.00 83.12 118 LYS A C 1
ATOM 956 O O . LYS A 1 118 ? -18.754 -7.492 23.041 1.00 83.12 118 LYS A O 1
ATOM 961 N N . THR A 1 119 ? -18.532 -7.430 25.276 1.00 76.69 119 THR A N 1
ATOM 962 C CA . THR A 1 119 ? -17.224 -6.762 25.294 1.00 76.69 119 THR A CA 1
ATOM 963 C C . THR A 1 119 ? -16.117 -7.699 24.805 1.00 76.69 119 THR A C 1
ATOM 965 O O . THR A 1 119 ? -15.232 -7.270 24.067 1.00 76.69 119 THR A O 1
ATOM 968 N N . TYR A 1 120 ? -16.197 -8.991 25.138 1.00 77.31 120 TYR A N 1
ATOM 969 C CA . TYR A 1 120 ? -15.270 -10.010 24.634 1.00 77.31 120 TYR A CA 1
ATOM 970 C C . TYR A 1 120 ? -15.378 -10.208 23.121 1.00 77.31 120 TYR A C 1
ATOM 972 O O . TYR A 1 120 ? -14.371 -10.130 22.423 1.00 77.31 120 TYR A O 1
ATOM 980 N N . VAL A 1 121 ? -16.596 -10.395 22.600 1.00 79.44 121 VAL A N 1
ATOM 981 C CA . VAL A 1 121 ? -16.829 -10.528 21.147 1.00 79.44 121 VAL A CA 1
ATOM 982 C C . VAL A 1 121 ? -16.318 -9.294 20.397 1.00 79.44 121 VAL A C 1
ATOM 984 O O . VAL A 1 121 ? -15.731 -9.396 19.325 1.00 79.44 121 VAL A O 1
ATOM 987 N N . PHE A 1 122 ? -16.484 -8.118 20.995 1.00 73.88 122 PHE A N 1
ATOM 988 C CA . PHE A 1 122 ? -16.008 -6.866 20.429 1.00 73.88 122 PHE A CA 1
ATOM 989 C C . PHE A 1 122 ? -14.4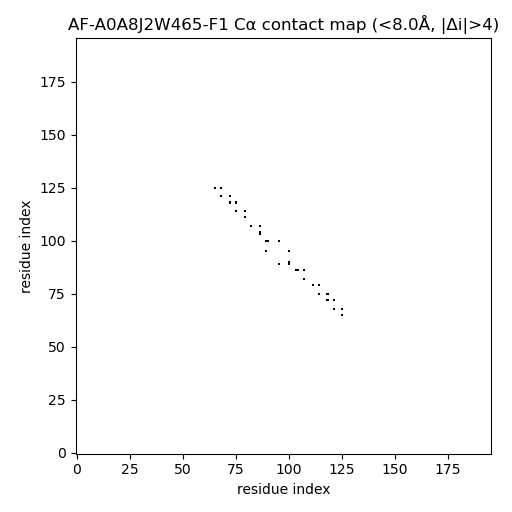74 -6.763 20.351 1.00 73.88 122 PHE A C 1
ATOM 991 O O . PHE A 1 122 ? -13.943 -6.228 19.375 1.00 73.88 122 PHE A O 1
ATOM 998 N N . ALA A 1 123 ? -13.753 -7.265 21.357 1.00 74.75 123 ALA A N 1
ATOM 999 C CA . ALA A 1 123 ? -12.291 -7.292 21.338 1.00 74.75 123 ALA A CA 1
ATOM 1000 C C . ALA A 1 123 ? -11.762 -8.181 20.198 1.00 74.75 123 ALA A C 1
ATOM 1002 O O . ALA A 1 123 ? -10.848 -7.766 19.479 1.00 74.75 123 ALA A O 1
ATOM 1003 N N . ASP A 1 124 ? -12.395 -9.338 19.982 1.00 83.12 124 ASP A N 1
ATOM 1004 C CA . ASP A 1 124 ? -12.073 -10.241 18.874 1.00 83.12 124 ASP A CA 1
ATOM 1005 C C . ASP A 1 124 ? -12.333 -9.579 17.508 1.00 83.12 124 ASP A C 1
ATOM 1007 O O . ASP A 1 124 ? -11.491 -9.660 16.611 1.00 83.12 124 ASP A O 1
ATOM 1011 N N . ASP A 1 125 ? -13.454 -8.865 17.350 1.00 81.75 125 ASP A N 1
ATOM 1012 C CA . ASP A 1 125 ? -13.790 -8.147 16.111 1.00 81.75 125 ASP A CA 1
ATOM 1013 C C . ASP A 1 125 ? -12.771 -7.035 15.790 1.00 81.75 125 ASP A C 1
ATOM 1015 O O . ASP A 1 125 ? -12.364 -6.868 14.632 1.00 81.75 125 ASP A O 1
ATOM 1019 N N . ILE A 1 126 ? -12.312 -6.280 16.799 1.00 77.94 126 ILE A N 1
ATOM 1020 C CA . ILE A 1 126 ? -11.256 -5.269 16.618 1.00 77.94 126 ILE A CA 1
ATOM 1021 C C . ILE A 1 126 ? -9.954 -5.931 16.181 1.00 77.94 126 ILE A C 1
ATOM 1023 O O . ILE A 1 126 ? -9.303 -5.443 15.252 1.00 77.94 126 ILE A O 1
ATOM 1027 N N . GLU A 1 127 ? -9.554 -7.012 16.851 1.00 81.44 127 GLU A N 1
ATOM 1028 C CA . GLU A 1 127 ? -8.297 -7.682 16.546 1.00 81.44 127 GLU A CA 1
ATOM 1029 C C . GLU A 1 127 ? -8.312 -8.251 15.124 1.00 81.44 127 GLU A C 1
ATOM 1031 O O . GLU A 1 127 ? -7.359 -8.044 14.369 1.00 81.44 127 GLU A O 1
ATOM 1036 N N . GLN A 1 128 ? -9.419 -8.876 14.714 1.00 83.12 128 GLN A N 1
ATOM 1037 C CA . GLN A 1 128 ? -9.603 -9.368 13.348 1.00 83.12 128 GLN A CA 1
ATOM 1038 C C . GLN A 1 128 ? -9.537 -8.239 12.319 1.00 83.12 128 GLN A C 1
ATOM 1040 O O . GLN A 1 128 ? -8.813 -8.357 11.328 1.00 83.12 128 GLN A O 1
ATOM 1045 N N . THR A 1 129 ? -10.222 -7.122 12.574 1.00 80.88 129 THR A N 1
ATOM 1046 C CA . THR A 1 129 ? -10.210 -5.963 11.669 1.00 80.88 129 THR A CA 1
ATOM 1047 C C . THR A 1 129 ? -8.794 -5.392 11.530 1.00 80.88 129 THR A C 1
ATOM 1049 O O . THR A 1 129 ? -8.330 -5.128 10.419 1.00 80.88 129 THR A O 1
ATOM 1052 N N . ALA A 1 130 ? -8.054 -5.274 12.638 1.00 78.75 130 ALA A N 1
ATOM 1053 C CA . ALA A 1 130 ? -6.673 -4.794 12.633 1.00 78.75 130 ALA A CA 1
ATOM 1054 C C . ALA A 1 130 ? -5.715 -5.761 11.911 1.00 78.75 130 ALA A C 1
ATOM 1056 O O . ALA A 1 130 ? -4.804 -5.328 11.200 1.00 78.75 130 ALA A O 1
ATOM 1057 N N . GLN A 1 131 ? -5.904 -7.075 12.068 1.00 82.50 131 GLN A N 1
ATOM 1058 C CA . GLN A 1 131 ? -5.127 -8.085 11.345 1.00 82.50 131 GLN A CA 1
ATOM 1059 C C . GLN A 1 131 ? -5.416 -8.052 9.838 1.00 82.50 131 GLN A C 1
ATOM 1061 O O . GLN A 1 131 ? -4.487 -8.153 9.031 1.00 82.50 131 GLN A O 1
ATOM 1066 N N . GLU A 1 132 ? -6.678 -7.873 9.445 1.00 86.75 132 GLU A N 1
ATOM 1067 C CA . GLU A 1 132 ? -7.066 -7.737 8.042 1.00 86.75 132 GLU A CA 1
ATOM 1068 C C . GLU A 1 132 ? -6.453 -6.481 7.407 1.00 86.75 132 GLU A C 1
ATOM 1070 O O . GLU A 1 132 ? -5.930 -6.556 6.294 1.00 86.75 132 GLU A O 1
ATOM 1075 N N . GLN A 1 133 ? -6.433 -5.355 8.126 1.00 81.19 133 GLN A N 1
ATOM 1076 C CA . GLN A 1 133 ? -5.813 -4.115 7.656 1.00 81.19 133 GLN A CA 1
ATOM 1077 C C . GLN A 1 133 ? -4.311 -4.290 7.417 1.00 81.19 133 GLN A C 1
ATOM 1079 O O . GLN A 1 133 ? -3.824 -4.010 6.322 1.00 81.19 133 GLN A O 1
ATOM 1084 N N . ARG A 1 134 ? -3.587 -4.873 8.382 1.00 81.19 134 ARG A N 1
ATOM 1085 C CA . ARG A 1 134 ? -2.157 -5.185 8.206 1.00 81.19 134 ARG A CA 1
ATOM 1086 C C . ARG A 1 134 ? -1.915 -6.090 7.001 1.00 81.19 134 ARG A C 1
ATOM 1088 O O . ARG A 1 134 ? -0.926 -5.928 6.291 1.00 81.19 134 ARG A O 1
ATOM 1095 N N . ARG A 1 135 ? -2.805 -7.054 6.749 1.00 90.06 135 ARG A N 1
ATOM 1096 C CA . ARG A 1 135 ? -2.697 -7.940 5.584 1.00 90.06 135 ARG A CA 1
ATOM 1097 C C . ARG A 1 135 ? -2.891 -7.181 4.269 1.00 90.06 135 ARG A C 1
ATOM 1099 O O . ARG A 1 135 ? -2.131 -7.425 3.335 1.00 90.06 135 ARG A O 1
ATOM 1106 N N . LYS A 1 136 ? -3.870 -6.274 4.201 1.00 90.94 136 LYS A N 1
ATOM 1107 C CA . LYS A 1 136 ? -4.110 -5.422 3.025 1.00 90.94 136 LYS A CA 1
ATOM 1108 C C . LYS A 1 136 ? -2.932 -4.487 2.758 1.00 90.94 136 LYS A C 1
ATOM 1110 O O . LYS A 1 136 ? -2.490 -4.402 1.618 1.00 90.94 136 LYS A O 1
ATOM 1115 N N . GLU A 1 137 ? -2.374 -3.861 3.791 1.00 83.56 137 GLU A N 1
ATOM 1116 C CA . GLU A 1 137 ? -1.181 -3.008 3.677 1.00 83.56 137 GLU A CA 1
ATOM 1117 C C . GLU A 1 137 ? 0.037 -3.790 3.171 1.00 83.56 137 GLU A C 1
ATOM 1119 O O . GLU A 1 137 ? 0.726 -3.346 2.255 1.00 83.56 137 GLU A O 1
ATOM 1124 N N . LEU A 1 138 ? 0.278 -4.992 3.706 1.00 91.75 138 LEU A N 1
ATOM 1125 C CA . LEU A 1 138 ? 1.355 -5.861 3.222 1.00 91.75 138 LEU A CA 1
ATOM 1126 C C . LEU A 1 138 ? 1.159 -6.261 1.754 1.00 91.75 138 LEU A C 1
ATOM 1128 O O . LEU A 1 138 ? 2.129 -6.307 1.001 1.00 91.75 138 LEU A O 1
ATOM 1132 N N . GLU A 1 139 ? -0.076 -6.543 1.335 1.00 92.81 139 GLU A N 1
ATOM 1133 C CA . GLU A 1 139 ? -0.382 -6.856 -0.063 1.00 92.81 139 GLU A CA 1
ATOM 1134 C C . GLU A 1 139 ? -0.174 -5.643 -0.984 1.00 92.81 139 GLU A C 1
ATOM 1136 O O . GLU A 1 139 ? 0.371 -5.795 -2.079 1.00 92.81 139 GLU A O 1
ATOM 1141 N N . LEU A 1 140 ? -0.566 -4.443 -0.547 1.00 90.75 140 LEU A N 1
ATOM 1142 C CA . LEU A 1 140 ? -0.322 -3.203 -1.286 1.00 90.75 140 LEU A CA 1
ATOM 1143 C C . LEU A 1 140 ? 1.178 -2.946 -1.449 1.00 90.75 140 LEU A C 1
ATOM 1145 O O . LEU A 1 140 ? 1.628 -2.774 -2.579 1.00 90.75 140 LEU A O 1
ATOM 1149 N N . ASN A 1 141 ? 1.958 -3.059 -0.373 1.00 90.62 141 ASN A N 1
ATOM 1150 C CA . ASN A 1 141 ? 3.413 -2.900 -0.429 1.00 90.62 141 ASN A CA 1
ATOM 1151 C C . ASN A 1 141 ? 4.060 -3.904 -1.397 1.00 90.62 141 ASN A C 1
ATOM 1153 O O . ASN A 1 141 ? 4.899 -3.533 -2.213 1.00 90.62 141 ASN A O 1
ATOM 1157 N N . GLN A 1 142 ? 3.628 -5.172 -1.381 1.00 94.50 142 GLN A N 1
ATOM 1158 C CA . GLN A 1 142 ? 4.122 -6.179 -2.330 1.00 94.50 142 GLN A CA 1
ATOM 1159 C C . GLN A 1 142 ? 3.793 -5.824 -3.786 1.00 94.50 142 GLN A C 1
ATOM 1161 O O . GLN A 1 142 ? 4.608 -6.055 -4.685 1.00 94.50 142 GLN A O 1
ATOM 1166 N N . ARG A 1 143 ? 2.602 -5.270 -4.045 1.00 94.69 143 ARG A N 1
ATOM 1167 C CA . ARG A 1 143 ? 2.211 -4.811 -5.385 1.00 94.69 143 ARG A CA 1
ATOM 1168 C C . ARG A 1 143 ? 3.028 -3.598 -5.822 1.00 94.69 143 ARG A C 1
ATOM 1170 O O . ARG A 1 143 ? 3.466 -3.567 -6.970 1.00 94.69 143 ARG A O 1
ATOM 1177 N N . GLU A 1 144 ? 3.264 -2.641 -4.934 1.00 93.94 144 GLU A N 1
ATOM 1178 C CA . GLU A 1 144 ? 4.082 -1.454 -5.205 1.00 93.94 144 GLU A CA 1
ATOM 1179 C C . GLU A 1 144 ? 5.538 -1.825 -5.503 1.00 93.94 144 GLU A C 1
ATOM 1181 O O . GLU A 1 144 ? 6.088 -1.395 -6.518 1.00 93.94 144 GLU A O 1
ATOM 1186 N N .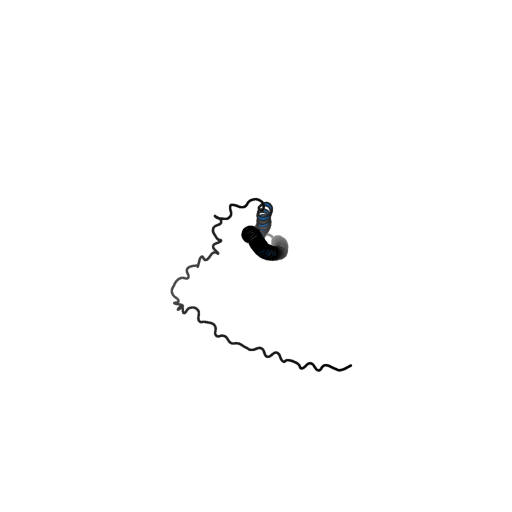 GLU A 1 145 ? 6.142 -2.707 -4.703 1.00 94.06 145 GLU A N 1
ATOM 1187 C CA . GLU A 1 145 ? 7.482 -3.239 -4.967 1.00 94.06 145 GLU A CA 1
ATOM 1188 C C . GLU A 1 145 ? 7.549 -3.957 -6.323 1.00 94.06 145 GLU A C 1
ATOM 1190 O O . GLU A 1 145 ? 8.500 -3.777 -7.090 1.00 94.06 145 GLU A O 1
ATOM 1195 N N . ALA A 1 146 ? 6.532 -4.756 -6.662 1.00 96.69 146 ALA A N 1
ATOM 1196 C CA . ALA A 1 146 ? 6.463 -5.440 -7.950 1.00 96.69 146 ALA A CA 1
ATOM 1197 C C . ALA A 1 146 ? 6.350 -4.461 -9.130 1.00 96.69 146 ALA A C 1
ATOM 1199 O O . ALA A 1 146 ? 6.985 -4.679 -10.166 1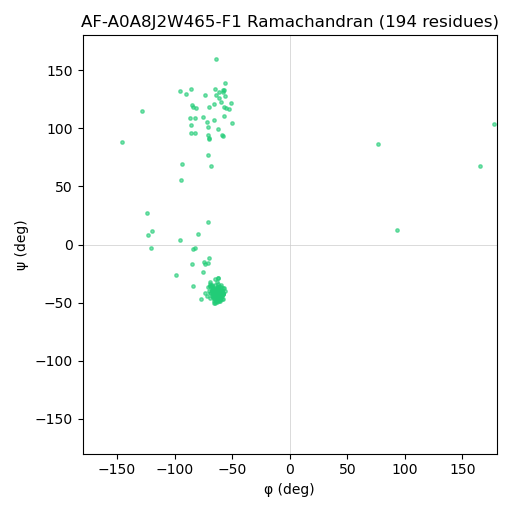.00 96.69 146 ALA A O 1
ATOM 1200 N N . LEU A 1 147 ? 5.572 -3.385 -8.987 1.00 94.88 147 LEU A N 1
ATOM 1201 C CA . LEU A 1 147 ? 5.453 -2.335 -9.998 1.00 94.88 147 LEU A CA 1
ATOM 1202 C C . LEU A 1 147 ? 6.766 -1.569 -10.171 1.00 94.88 147 LEU A C 1
ATOM 1204 O O . LEU A 1 147 ? 7.216 -1.420 -11.304 1.00 94.88 147 LEU A O 1
ATOM 1208 N N . ASN A 1 148 ? 7.432 -1.191 -9.080 1.00 96.06 148 ASN A N 1
ATOM 1209 C CA . ASN A 1 148 ? 8.723 -0.502 -9.123 1.00 96.06 148 ASN A CA 1
ATOM 1210 C C . ASN A 1 148 ? 9.816 -1.377 -9.774 1.00 96.06 148 ASN A C 1
ATOM 1212 O O . ASN A 1 148 ? 10.559 -0.944 -10.656 1.00 96.06 148 ASN A O 1
ATOM 1216 N N . ASN A 1 149 ? 9.859 -2.670 -9.443 1.00 96.19 149 ASN A N 1
ATOM 1217 C CA . ASN A 1 149 ? 10.745 -3.623 -10.119 1.00 96.19 149 ASN A CA 1
ATOM 1218 C C . ASN A 1 149 ? 10.461 -3.717 -11.6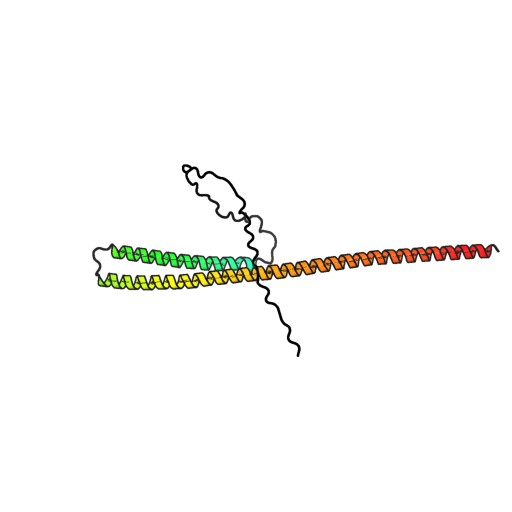29 1.00 96.19 149 ASN A C 1
ATOM 1220 O O . ASN A 1 149 ? 11.373 -3.899 -12.439 1.00 96.19 149 ASN A O 1
ATOM 1224 N N . ARG A 1 150 ? 9.192 -3.593 -12.028 1.00 96.75 150 ARG A N 1
ATOM 1225 C CA . ARG A 1 150 ? 8.793 -3.612 -13.437 1.00 96.75 150 ARG A CA 1
ATOM 1226 C C . ARG A 1 150 ? 9.178 -2.319 -14.154 1.00 96.75 150 ARG A C 1
ATOM 1228 O O . ARG A 1 150 ? 9.672 -2.391 -15.275 1.00 96.75 150 ARG A O 1
ATOM 1235 N N . GLU A 1 151 ? 8.993 -1.173 -13.509 1.00 96.19 151 GLU A N 1
ATOM 1236 C CA . GLU A 1 151 ? 9.373 0.150 -14.013 1.00 96.19 151 GLU A CA 1
ATOM 1237 C C . GLU A 1 151 ? 10.890 0.261 -14.191 1.00 96.19 151 GLU A C 1
ATOM 1239 O O . GLU A 1 151 ? 11.371 0.564 -15.280 1.00 96.19 151 GLU A O 1
ATOM 1244 N N . THR A 1 152 ? 11.667 -0.115 -13.175 1.00 95.06 152 THR A N 1
ATOM 1245 C CA . THR A 1 152 ? 13.136 -0.137 -13.261 1.00 95.06 152 THR A CA 1
ATOM 1246 C C . THR A 1 152 ? 13.649 -1.069 -14.363 1.00 95.06 152 THR A C 1
ATOM 1248 O O . THR A 1 152 ? 14.635 -0.752 -15.032 1.00 95.06 152 THR A O 1
ATOM 1251 N N . ALA A 1 153 ? 12.992 -2.209 -14.598 1.00 97.06 153 ALA A N 1
ATOM 1252 C CA . ALA A 1 153 ? 13.331 -3.102 -15.704 1.00 97.06 153 ALA A CA 1
ATOM 1253 C C . ALA A 1 153 ? 12.984 -2.511 -17.082 1.00 97.06 153 ALA A C 1
ATOM 1255 O O . ALA A 1 153 ? 13.713 -2.757 -18.046 1.00 97.06 153 ALA A O 1
ATOM 1256 N N . LEU A 1 154 ? 11.890 -1.753 -17.190 1.00 96.06 154 LEU A N 1
ATOM 1257 C CA . LEU A 1 154 ? 11.511 -1.057 -18.420 1.00 96.06 154 LEU A CA 1
ATOM 1258 C C . LEU A 1 154 ? 12.478 0.084 -18.735 1.00 96.06 154 LEU A C 1
ATOM 1260 O O . LEU A 1 154 ? 12.977 0.125 -19.856 1.00 96.06 154 LEU A O 1
ATOM 1264 N N . ASN A 1 155 ? 12.832 0.909 -17.748 1.00 96.56 155 ASN A N 1
ATOM 1265 C CA . ASN A 1 155 ? 13.786 2.007 -17.930 1.00 96.56 155 ASN A CA 1
ATOM 1266 C C . ASN A 1 155 ? 15.145 1.494 -18.425 1.00 96.56 155 ASN A C 1
ATOM 1268 O O . ASN A 1 155 ? 15.700 2.029 -19.378 1.00 96.56 155 ASN A O 1
ATOM 1272 N N . LYS A 1 156 ? 15.642 0.377 -17.872 1.00 97.69 156 LYS A N 1
ATOM 1273 C CA . LYS A 1 156 ? 16.869 -0.267 -18.379 1.00 97.69 156 LYS A CA 1
ATOM 1274 C C . LYS A 1 156 ? 16.765 -0.658 -19.855 1.00 97.69 156 LYS A C 1
ATOM 1276 O O . LYS A 1 156 ? 17.713 -0.470 -20.609 1.00 97.69 156 LYS A O 1
ATOM 1281 N N . ARG A 1 157 ? 15.622 -1.203 -20.282 1.00 96.00 157 ARG A N 1
ATOM 1282 C CA . ARG A 1 157 ? 15.401 -1.575 -21.690 1.00 96.00 157 ARG A CA 1
ATOM 1283 C C . ARG A 1 157 ? 15.286 -0.356 -22.601 1.00 96.00 157 ARG A C 1
ATOM 1285 O O . ARG A 1 157 ? 15.733 -0.424 -23.742 1.00 96.00 157 ARG A O 1
ATOM 1292 N N . GLU A 1 158 ? 14.685 0.725 -22.119 1.00 96.75 158 GLU A N 1
ATOM 1293 C CA . GLU A 1 158 ? 14.599 1.994 -22.842 1.00 96.75 158 GLU A CA 1
ATOM 1294 C C . GLU A 1 158 ? 15.994 2.595 -23.050 1.00 96.75 158 GLU A C 1
ATOM 1296 O O . GLU A 1 158 ? 16.380 2.865 -24.186 1.00 96.75 158 GLU A O 1
ATOM 1301 N N . GLU A 1 159 ? 16.812 2.649 -21.996 1.00 96.56 159 GLU A N 1
ATOM 1302 C CA . GLU A 1 159 ? 18.214 3.073 -22.082 1.00 96.56 159 GLU A CA 1
ATOM 1303 C C . GLU A 1 159 ? 19.024 2.199 -23.059 1.00 96.56 159 GLU A C 1
ATOM 1305 O O . GLU A 1 159 ? 19.820 2.701 -23.859 1.00 96.56 159 GLU A O 1
ATOM 1310 N N . GLU A 1 160 ? 18.840 0.876 -23.032 1.00 96.81 160 GLU A N 1
ATOM 1311 C CA . GLU A 1 160 ? 19.478 -0.047 -23.982 1.00 96.81 160 GLU A CA 1
ATOM 1312 C C . GLU A 1 160 ? 19.053 0.226 -25.435 1.00 96.81 160 GLU A C 1
ATOM 1314 O O . GLU A 1 160 ? 19.888 0.204 -26.349 1.00 96.81 160 GLU A O 1
ATOM 1319 N N . TYR A 1 161 ? 17.768 0.504 -25.658 1.00 98.06 161 TYR A N 1
ATOM 1320 C CA . TYR A 1 161 ? 17.219 0.806 -26.975 1.00 98.06 161 TYR A CA 1
ATOM 1321 C C . TYR A 1 161 ? 17.740 2.139 -27.522 1.00 98.06 161 TYR A C 1
ATOM 1323 O O . TYR A 1 161 ? 18.196 2.197 -28.669 1.00 98.06 161 TYR A O 1
ATOM 1331 N N . ASP A 1 162 ? 17.777 3.181 -26.697 1.00 96.31 162 ASP A N 1
ATOM 1332 C CA . ASP A 1 162 ? 18.337 4.481 -27.067 1.00 96.31 162 ASP A CA 1
ATOM 1333 C C . ASP A 1 162 ? 19.818 4.370 -27.432 1.00 96.31 162 ASP A C 1
ATOM 1335 O O . ASP A 1 162 ? 20.262 4.878 -28.468 1.00 96.31 162 ASP A O 1
ATOM 1339 N N . ASN A 1 163 ? 20.584 3.604 -26.652 1.00 96.31 163 ASN A N 1
ATOM 1340 C CA . ASN A 1 163 ? 21.979 3.304 -26.964 1.00 96.31 163 ASN A CA 1
ATOM 1341 C C . ASN A 1 163 ? 22.132 2.598 -28.320 1.00 96.31 163 ASN A C 1
ATOM 1343 O O . ASN A 1 163 ? 23.052 2.902 -29.091 1.00 96.31 163 ASN A O 1
ATOM 1347 N N . MET A 1 164 ? 21.239 1.663 -28.646 1.00 96.00 164 MET A N 1
ATOM 1348 C CA . MET A 1 164 ? 21.231 1.004 -29.951 1.00 96.00 164 MET A CA 1
ATOM 1349 C C . MET A 1 164 ? 20.903 1.987 -31.083 1.00 96.00 164 MET A C 1
ATOM 1351 O O . MET A 1 164 ? 21.574 1.954 -32.118 1.00 96.00 164 MET A O 1
ATOM 1355 N N . LEU A 1 165 ? 19.930 2.882 -30.903 1.00 95.44 165 LEU A N 1
ATOM 1356 C CA . LEU A 1 165 ? 19.586 3.899 -31.900 1.00 95.44 165 LEU A CA 1
ATOM 1357 C C . LEU A 1 165 ? 20.758 4.842 -32.183 1.00 95.44 165 LEU A C 1
ATOM 1359 O O . LEU A 1 165 ? 21.047 5.139 -33.346 1.00 95.44 165 LEU A O 1
ATOM 1363 N N . VAL A 1 166 ? 21.479 5.267 -31.143 1.00 94.94 166 VAL A N 1
ATOM 1364 C CA . VAL A 1 166 ? 22.689 6.089 -31.291 1.00 94.94 166 VAL A CA 1
ATOM 1365 C C . VAL A 1 166 ? 23.763 5.338 -32.081 1.00 94.94 166 VAL A C 1
ATOM 1367 O O . VAL A 1 166 ? 24.332 5.884 -33.031 1.00 94.94 166 VAL A O 1
ATOM 1370 N N . ARG A 1 167 ? 24.002 4.057 -31.766 1.00 92.56 167 ARG A N 1
ATOM 1371 C CA . ARG A 1 167 ? 24.947 3.217 -32.524 1.00 92.56 167 ARG A CA 1
ATOM 1372 C C . ARG A 1 167 ? 24.545 3.093 -33.992 1.00 92.56 167 ARG A C 1
ATOM 1374 O O . ARG A 1 167 ? 25.399 3.254 -34.861 1.00 92.56 167 ARG A O 1
ATOM 1381 N N . GLN A 1 168 ? 23.266 2.856 -34.283 1.00 93.62 168 GLN A N 1
ATOM 1382 C CA . GLN A 1 168 ? 22.772 2.757 -35.659 1.00 93.62 168 GLN A CA 1
ATOM 1383 C C . GLN A 1 168 ? 22.957 4.061 -36.441 1.00 93.62 168 GLN A C 1
ATOM 1385 O O . GLN A 1 168 ? 23.359 4.018 -37.604 1.00 93.62 168 GLN A O 1
ATOM 1390 N N . ARG A 1 169 ? 22.709 5.222 -35.819 1.00 91.12 169 ARG A N 1
ATOM 1391 C CA . ARG A 1 169 ? 22.961 6.530 -36.451 1.00 91.12 169 ARG A CA 1
ATOM 1392 C C . ARG A 1 169 ? 24.440 6.697 -36.812 1.00 91.12 169 ARG A C 1
ATOM 1394 O O . ARG A 1 169 ? 24.744 7.012 -37.958 1.00 91.12 169 ARG A O 1
ATOM 1401 N N . SER A 1 170 ? 25.348 6.363 -35.892 1.00 93.69 170 SER A N 1
ATOM 1402 C CA . SER A 1 170 ? 26.799 6.407 -36.136 1.00 93.69 170 SER A CA 1
ATOM 1403 C C . SER A 1 170 ? 27.262 5.464 -37.255 1.00 93.69 170 SER A C 1
ATOM 1405 O O . SER A 1 170 ? 28.203 5.781 -37.987 1.00 93.69 170 SER A O 1
ATOM 1407 N N . VAL A 1 171 ? 26.643 4.287 -37.393 1.00 95.12 171 VAL A N 1
ATOM 1408 C CA . VAL A 1 171 ? 26.943 3.362 -38.500 1.00 95.12 171 VAL A CA 1
ATOM 1409 C C . VAL A 1 171 ? 26.519 3.976 -39.835 1.00 95.12 171 VAL A C 1
ATOM 1411 O O . VAL A 1 171 ? 27.344 4.059 -40.740 1.00 95.12 171 VAL A O 1
ATOM 1414 N N . LYS A 1 172 ? 25.294 4.508 -39.930 1.00 95.25 172 LYS A N 1
ATOM 1415 C CA . LYS A 1 172 ? 24.788 5.154 -41.155 1.00 95.25 172 LYS A CA 1
ATOM 1416 C C . LYS A 1 172 ? 25.621 6.366 -41.584 1.00 95.25 172 LYS A C 1
ATOM 1418 O O . LYS A 1 172 ? 25.843 6.582 -42.772 1.00 95.25 172 LYS A O 1
ATOM 1423 N N . GLU A 1 173 ? 26.103 7.161 -40.631 1.00 95.06 173 GLU A N 1
ATOM 1424 C CA . GLU A 1 173 ? 26.998 8.291 -40.921 1.00 95.06 173 GLU A CA 1
ATOM 1425 C C . GLU A 1 173 ? 28.343 7.828 -41.492 1.00 95.06 173 GLU A C 1
ATOM 1427 O O . GLU A 1 173 ? 28.834 8.403 -42.465 1.00 95.06 173 GLU A O 1
ATOM 1432 N N . ARG A 1 174 ? 28.918 6.755 -40.934 1.00 93.25 174 ARG A N 1
ATOM 1433 C CA . ARG A 1 174 ? 30.153 6.150 -41.449 1.00 93.25 174 ARG A CA 1
ATOM 1434 C C . ARG A 1 174 ? 29.971 5.560 -42.844 1.00 93.25 174 ARG A C 1
ATOM 1436 O O . ARG A 1 174 ? 30.840 5.759 -43.685 1.00 93.25 174 ARG A O 1
ATOM 1443 N N . GLU A 1 175 ? 28.852 4.889 -43.104 1.00 95.38 175 GLU A N 1
ATOM 1444 C CA . GLU A 1 175 ? 28.512 4.373 -44.438 1.00 95.38 175 GLU A CA 1
ATOM 1445 C C . GLU A 1 175 ? 28.437 5.503 -45.471 1.00 95.38 175 GLU A C 1
ATOM 1447 O O . GLU A 1 175 ? 29.026 5.401 -46.546 1.00 95.38 175 GLU A O 1
ATOM 1452 N N . LYS A 1 176 ? 27.788 6.621 -45.121 1.00 96.56 176 LYS A N 1
ATOM 1453 C CA . LYS A 1 176 ? 27.734 7.806 -45.985 1.00 96.56 176 LYS A CA 1
ATOM 1454 C C . LYS A 1 176 ? 29.131 8.361 -46.274 1.00 96.56 176 LYS A C 1
ATOM 1456 O O . LYS A 1 176 ? 29.448 8.629 -47.429 1.00 96.56 176 LYS A O 1
ATOM 1461 N N . TYR A 1 177 ? 29.965 8.504 -45.244 1.00 96.12 177 TYR A N 1
ATOM 1462 C CA . TYR A 1 177 ? 31.331 9.008 -45.394 1.00 96.12 177 TYR A CA 1
ATOM 1463 C C . TYR A 1 177 ? 32.196 8.108 -46.288 1.00 96.12 177 TYR A C 1
ATOM 1465 O O . TYR A 1 177 ? 32.905 8.610 -47.160 1.00 96.12 177 TYR A O 1
ATOM 1473 N N . LEU A 1 178 ? 32.115 6.785 -46.112 1.00 96.56 178 LEU A N 1
ATOM 1474 C CA . LEU A 1 178 ? 32.822 5.823 -46.964 1.00 96.56 178 LEU A CA 1
ATOM 1475 C C . LEU A 1 178 ? 32.389 5.947 -48.425 1.00 96.56 178 LEU A C 1
ATOM 1477 O O . LEU A 1 178 ? 33.233 6.060 -49.308 1.00 96.56 178 LEU A O 1
ATOM 1481 N N . HIS A 1 179 ? 31.086 6.017 -48.675 1.00 96.00 179 HIS A N 1
ATOM 1482 C CA . HIS A 1 179 ? 30.557 6.182 -50.023 1.00 96.00 179 HIS A CA 1
ATOM 1483 C C . HIS A 1 179 ? 30.980 7.519 -50.672 1.00 96.00 179 HIS A C 1
ATOM 1485 O O . HIS A 1 179 ? 31.279 7.576 -51.868 1.00 96.00 179 HIS A O 1
ATOM 1491 N N . ASP A 1 180 ? 31.063 8.608 -49.900 1.00 96.38 180 ASP A N 1
ATOM 1492 C CA . ASP A 1 180 ? 31.572 9.897 -50.390 1.00 96.38 180 ASP A CA 1
ATOM 1493 C C . ASP A 1 180 ? 33.082 9.836 -50.728 1.00 96.38 180 ASP A C 1
ATOM 1495 O O . ASP A 1 180 ? 33.531 10.440 -51.714 1.00 96.38 180 ASP A O 1
ATOM 1499 N N . LEU A 1 181 ? 33.870 9.062 -49.968 1.00 96.00 181 LEU A N 1
ATOM 1500 C CA . LEU A 1 181 ? 35.275 8.777 -50.286 1.00 96.00 181 LEU A CA 1
ATOM 1501 C C . LEU A 1 181 ? 35.418 7.939 -51.562 1.00 96.00 181 LEU A C 1
ATOM 1503 O O . LEU A 1 181 ? 36.251 8.271 -52.405 1.00 96.00 181 LEU A O 1
ATOM 1507 N N . GLU A 1 182 ? 34.600 6.899 -51.734 1.00 96.12 182 GLU A N 1
ATOM 1508 C CA . GLU A 1 182 ? 34.593 6.046 -52.931 1.00 96.12 182 GLU A CA 1
ATOM 1509 C C . GLU A 1 182 ? 34.334 6.864 -54.200 1.00 96.12 182 GLU A C 1
ATOM 1511 O O . GLU A 1 182 ? 35.094 6.774 -55.166 1.00 96.12 182 GLU A O 1
ATOM 1516 N N . LYS A 1 183 ? 33.328 7.749 -54.182 1.00 96.69 183 LYS A N 1
ATOM 1517 C CA . LYS A 1 183 ? 33.062 8.674 -55.298 1.00 96.69 183 LYS A CA 1
ATOM 1518 C C . LYS A 1 183 ? 34.258 9.572 -55.607 1.00 96.69 183 LYS A C 1
ATOM 1520 O O . LYS A 1 183 ? 34.581 9.797 -56.774 1.00 96.69 183 LYS A O 1
ATOM 1525 N N . SER A 1 184 ? 34.913 10.086 -54.568 1.00 94.19 184 SER A N 1
ATOM 1526 C CA . SER A 1 184 ? 36.076 10.967 -54.707 1.00 94.19 184 SER A CA 1
ATOM 1527 C C . SER A 1 184 ? 37.291 10.235 -5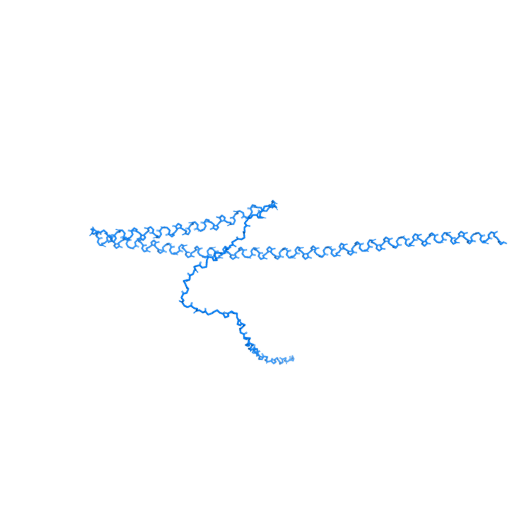5.285 1.00 94.19 184 SER A C 1
ATOM 1529 O O . SER A 1 184 ? 38.023 10.806 -56.097 1.00 94.19 184 SER A O 1
ATOM 1531 N N . LEU A 1 185 ? 37.502 8.973 -54.898 1.00 94.94 185 LEU A N 1
ATOM 1532 C CA . LEU A 1 185 ? 38.554 8.116 -55.446 1.00 94.94 185 LEU A CA 1
ATOM 1533 C C . LEU A 1 185 ? 38.302 7.803 -56.922 1.00 94.94 185 LEU A C 1
ATOM 1535 O O . LEU A 1 185 ? 39.179 8.074 -57.740 1.00 94.94 185 LEU A O 1
ATOM 1539 N N . LEU A 1 186 ? 37.093 7.358 -57.278 1.00 94.00 186 LEU A N 1
ATOM 1540 C CA . LEU A 1 186 ? 36.705 7.095 -58.671 1.00 94.00 186 LEU A CA 1
ATOM 1541 C C . LEU A 1 186 ? 36.891 8.329 -59.564 1.00 94.00 186 LEU A C 1
ATOM 1543 O O . LEU A 1 186 ? 37.359 8.233 -60.699 1.00 94.00 186 LEU A O 1
ATOM 1547 N N . PHE A 1 187 ? 36.564 9.514 -59.045 1.00 94.19 187 PHE A N 1
ATOM 1548 C CA . PHE A 1 187 ? 36.797 10.767 -59.756 1.00 94.19 187 PHE A CA 1
ATOM 1549 C C . PHE A 1 187 ? 38.290 11.059 -59.968 1.00 94.19 187 PHE A C 1
ATOM 1551 O O . PHE A 1 187 ? 38.690 11.484 -61.050 1.00 94.19 187 PHE A O 1
ATOM 1558 N N . ARG A 1 188 ? 39.143 10.822 -58.965 1.00 92.38 188 ARG A N 1
ATOM 1559 C CA . ARG A 1 188 ? 40.597 10.984 -59.133 1.00 92.38 188 ARG A CA 1
ATOM 1560 C C . ARG A 1 188 ? 41.174 9.985 -60.131 1.00 92.38 188 ARG A C 1
ATOM 1562 O O . ARG A 1 188 ? 42.014 10.367 -60.942 1.00 92.38 188 ARG A O 1
ATOM 1569 N N . GLU A 1 189 ? 40.729 8.734 -60.095 1.00 91.81 189 GLU A N 1
ATOM 1570 C CA . GLU A 1 189 ? 41.156 7.704 -61.047 1.00 91.81 189 GLU A CA 1
ATOM 1571 C C . GLU A 1 189 ? 40.767 8.066 -62.484 1.00 91.81 189 GLU A C 1
ATOM 1573 O O . GLU A 1 189 ? 41.601 7.966 -63.388 1.00 91.81 189 GLU A O 1
ATOM 1578 N N . SER A 1 190 ? 39.548 8.574 -62.696 1.00 88.62 190 SER A N 1
ATOM 1579 C CA . SER A 1 190 ? 39.112 9.009 -64.026 1.00 88.62 190 SER A CA 1
ATOM 1580 C C . SER A 1 190 ? 39.971 10.163 -64.555 1.00 88.62 190 SER A C 1
ATOM 1582 O 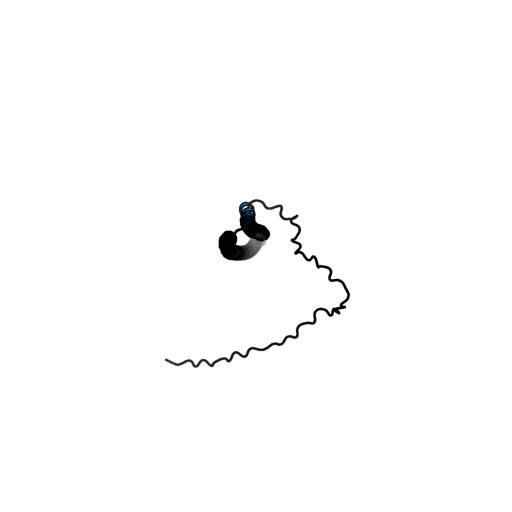O . SER A 1 190 ? 40.434 10.095 -65.695 1.00 88.62 190 SER A O 1
ATOM 1584 N N . GLN A 1 191 ? 40.304 11.156 -63.719 1.00 88.81 191 GLN A N 1
ATOM 1585 C CA . GLN A 1 191 ? 41.218 12.245 -64.089 1.00 88.81 191 GLN A CA 1
ATOM 1586 C C . GLN A 1 191 ? 42.637 11.771 -64.425 1.00 88.81 191 GLN A C 1
ATOM 1588 O O . GLN A 1 191 ? 43.266 12.313 -65.335 1.00 88.81 191 GLN A O 1
ATOM 1593 N N . LEU A 1 192 ? 43.160 10.787 -63.690 1.00 83.25 192 LEU A N 1
ATOM 1594 C CA . LEU A 1 192 ? 44.483 10.219 -63.957 1.00 83.25 192 LEU A CA 1
ATOM 1595 C C . LEU A 1 192 ? 44.508 9.415 -65.262 1.00 83.25 192 LEU A C 1
ATOM 1597 O O . LEU A 1 192 ? 45.530 9.422 -65.944 1.00 83.25 192 LEU A O 1
ATOM 1601 N N . SER A 1 193 ? 43.400 8.768 -65.635 1.00 77.81 193 SER A N 1
ATOM 1602 C CA . SER A 1 193 ? 43.300 8.030 -66.901 1.00 77.81 193 SER A CA 1
ATOM 1603 C C . SER A 1 193 ? 43.297 8.945 -68.132 1.00 77.81 193 SER A C 1
ATOM 1605 O O . SER A 1 193 ? 43.888 8.588 -69.140 1.00 77.81 193 SER A O 1
ATOM 1607 N N . VAL A 1 194 ? 42.714 10.148 -68.030 1.00 71.38 194 VAL A N 1
ATOM 1608 C CA . VAL A 1 194 ? 42.654 11.144 -69.123 1.00 71.38 194 VAL A CA 1
ATOM 1609 C C . VAL A 1 194 ? 44.010 11.829 -69.368 1.00 71.38 194 VAL A C 1
ATOM 1611 O O . VAL A 1 194 ? 44.215 12.448 -70.407 1.00 71.38 194 VAL A O 1
ATOM 1614 N N . LYS A 1 195 ? 44.951 11.735 -68.418 1.00 67.88 195 LYS A N 1
ATOM 1615 C CA . LYS A 1 195 ? 46.307 12.308 -68.523 1.00 67.88 195 LYS A CA 1
ATOM 1616 C C . LYS A 1 195 ? 47.376 11.317 -69.018 1.00 67.88 195 LYS A C 1
ATOM 1618 O O . LYS A 1 195 ? 48.549 11.692 -69.037 1.00 67.88 195 LYS A O 1
ATOM 1623 N N . LYS A 1 196 ? 47.001 10.084 -69.371 1.00 54.56 196 LYS A N 1
ATOM 1624 C CA . LYS A 1 196 ? 47.861 9.107 -70.060 1.00 54.56 196 LYS A CA 1
ATOM 1625 C C . LYS A 1 196 ? 47.531 9.073 -71.544 1.00 54.56 196 LYS A C 1
ATOM 1627 O O . LYS A 1 196 ? 48.483 8.849 -72.318 1.00 54.56 196 LYS A O 1
#

Organism: NCBI:txid27404